Protein AF-A0A0S2SI11-F1 (afdb_monomer_lite)

Secondary structure (DSSP, 8-state):
--SSSTTTTSSHHHHSSS----------------------------------------------PPPPPPPHHHHHHHHHHHHH----HHHHHHHHHHHHTTS--HHHHHHHHHHHHHHHHHHTTT--HHHHHHHHHHHHHHHHHH-TTTHHHHSSHHHHHHHHHHH-TTS-HHHHHHHHS-HHHHHHHHHHHHHHHHHHHHHHHHHHHHHHHHHHHHTTGGGS-HHHHHHHHHHHHHHHHHHTTS-------

Sequence (253 aa):
MKARLGALALCLLGVWLLWPADGPAQTGAAPRAPLPAPQAHPLAQETLRQAPSTPPAAATAPAVEPLPPLSPGQESLLAGEAQSSDAPLSDKVAALSSLLGELPSALLVQGRYALALEALAEATEGLSQGERLAALSSLQDQWAHDEPALAPDLFNPAARLQQARQLWPDDPVAPMARHFLPREQASATLAFEAQQQAQRTERRHYQEALAELEANLALRRDAMDEASWQAEREAAIGRFRRDFFTPATPVRE

Radius of gyration: 29.82 Å; chains: 1; bounding box: 86×51×71 Å

Organism: NCBI:txid652

Foldseek 3Di:
DPPPPLVLVQPVVVVVVDDDPDDDDDDDDDPDDDDDDDDDDDDDDDDDDDDDDDDDDDDDDPPPPPFDDDDVVVVVVLVVCSVPDSDDLVVVLVVVCVSCPPGDDPVNLVSVLVVVLVVLLVVCVPPDPVVSLVSLVVSLVVSCVVCVVCCVPCPQLVNSLVSSCSSCVPDDSLVSLVSRHDPVRSVVVVVVVVVVVVVVVLVVVLVVVLVVLVVVLVVCCVVDDPVVSVVVSCVSVVVCVVPVPPPDDPPDD

pLDDT: mean 71.46, std 25.37, range [25.67, 96.62]

Structure (mmCIF, N/CA/C/O backbone):
data_AF-A0A0S2SI11-F1
#
_entry.id   AF-A0A0S2SI11-F1
#
loop_
_atom_site.group_PDB
_atom_site.id
_atom_site.type_symbol
_atom_site.label_atom_id
_atom_site.label_alt_id
_atom_site.label_comp_id
_atom_site.label_asym_id
_atom_site.label_entity_id
_atom_site.label_seq_id
_atom_site.pdbx_PDB_ins_code
_atom_site.Cartn_x
_atom_site.Cartn_y
_atom_site.Cartn_z
_atom_site.occupancy
_atom_site.B_iso_or_equiv
_atom_site.auth_seq_id
_atom_site.auth_comp_id
_atom_site.auth_asym_id
_atom_site.auth_atom_id
_atom_site.pdbx_PDB_model_num
ATOM 1 N N . MET A 1 1 ? 17.087 5.560 11.674 1.00 39.41 1 MET A N 1
ATOM 2 C CA . MET A 1 1 ? 15.934 4.980 12.396 1.00 39.41 1 MET A CA 1
ATOM 3 C C . MET A 1 1 ? 15.307 5.928 13.438 1.00 39.41 1 MET A C 1
ATOM 5 O O . MET A 1 1 ? 14.673 5.440 14.349 1.00 39.41 1 MET A O 1
ATOM 9 N N . LYS A 1 2 ? 15.398 7.269 13.322 1.00 34.41 2 LYS A N 1
ATOM 10 C CA . LYS A 1 2 ? 14.724 8.193 14.274 1.00 34.41 2 LYS A CA 1
ATOM 11 C C . LYS A 1 2 ? 14.117 9.464 13.646 1.00 34.41 2 LYS A C 1
ATOM 13 O O . LYS A 1 2 ? 13.841 10.419 14.346 1.00 34.41 2 LYS A O 1
ATOM 18 N N . ALA A 1 3 ? 13.911 9.489 12.326 1.00 34.34 3 ALA A N 1
ATOM 19 C CA . ALA A 1 3 ? 13.442 10.688 11.610 1.00 34.34 3 ALA A CA 1
ATOM 20 C C . ALA A 1 3 ? 12.274 10.427 10.638 1.00 34.34 3 ALA A C 1
ATOM 22 O O . ALA A 1 3 ? 12.024 11.235 9.753 1.00 34.34 3 ALA A O 1
ATOM 23 N N . ARG A 1 4 ? 11.584 9.281 10.744 1.00 40.53 4 ARG A N 1
ATOM 24 C CA . ARG A 1 4 ? 10.508 8.903 9.800 1.00 40.53 4 ARG A CA 1
ATOM 25 C C . ARG A 1 4 ? 9.111 8.800 10.418 1.00 40.53 4 ARG A C 1
ATOM 27 O O . ARG A 1 4 ? 8.154 8.668 9.671 1.00 40.53 4 ARG A O 1
ATOM 34 N N . LEU A 1 5 ? 8.985 8.923 11.739 1.00 41.81 5 LEU A N 1
ATOM 35 C CA . LEU A 1 5 ? 7.692 8.836 12.433 1.00 41.81 5 LEU A CA 1
ATOM 36 C C . LEU A 1 5 ? 6.983 10.200 12.549 1.00 41.81 5 LEU A C 1
ATOM 38 O O . LEU A 1 5 ? 5.762 10.255 12.524 1.00 41.81 5 LEU A O 1
ATOM 42 N N . GLY A 1 6 ? 7.724 11.317 12.521 1.00 28.97 6 GLY A N 1
ATOM 43 C CA . GLY A 1 6 ? 7.153 12.673 12.600 1.00 28.97 6 GLY A CA 1
ATOM 44 C C . GLY A 1 6 ? 6.371 13.147 11.363 1.00 28.97 6 GLY A C 1
ATOM 45 O O . GLY A 1 6 ? 5.674 14.151 11.432 1.00 28.97 6 GLY A O 1
ATOM 46 N N . ALA A 1 7 ? 6.438 12.430 10.235 1.00 35.19 7 ALA A N 1
ATOM 47 C CA . ALA A 1 7 ? 5.738 12.801 8.998 1.00 35.19 7 ALA A CA 1
ATOM 48 C C . ALA A 1 7 ? 4.391 12.074 8.802 1.00 35.19 7 ALA A C 1
ATOM 50 O O . ALA A 1 7 ? 3.591 12.479 7.961 1.00 35.19 7 ALA A O 1
ATOM 51 N N . LEU A 1 8 ? 4.112 11.021 9.582 1.00 38.62 8 LEU A N 1
ATOM 52 C CA . LEU A 1 8 ? 2.859 10.257 9.488 1.00 38.62 8 LEU A CA 1
ATOM 53 C C . LEU A 1 8 ? 1.692 10.926 10.235 1.00 38.62 8 LEU A C 1
ATOM 55 O O . LEU A 1 8 ? 0.535 10.691 9.895 1.00 38.62 8 LEU A O 1
ATOM 59 N N . ALA A 1 9 ? 1.981 11.830 11.174 1.00 38.84 9 ALA A N 1
ATOM 60 C CA . ALA A 1 9 ? 0.981 12.462 12.036 1.00 38.84 9 ALA A CA 1
ATOM 61 C C . ALA A 1 9 ? 0.329 13.745 11.465 1.00 38.84 9 ALA A C 1
ATOM 63 O O . ALA A 1 9 ? -0.562 14.300 12.101 1.00 38.84 9 ALA A O 1
ATOM 64 N N . LEU A 1 10 ? 0.721 14.221 10.272 1.00 39.84 10 LEU A N 1
ATOM 65 C CA . LEU A 1 10 ? 0.171 15.458 9.676 1.00 39.84 10 LEU A CA 1
ATOM 66 C C . LEU A 1 10 ? -0.350 15.334 8.237 1.00 39.84 10 LEU A C 1
ATOM 68 O O . LEU A 1 10 ? -0.962 16.272 7.735 1.00 39.84 10 LEU A O 1
ATOM 72 N N . CYS A 1 11 ? -0.227 14.174 7.587 1.00 38.12 11 CYS A N 1
ATOM 73 C CA . CYS A 1 11 ? -0.886 13.948 6.293 1.00 38.12 11 CYS A CA 1
ATOM 74 C C . CYS A 1 11 ? -2.289 13.332 6.408 1.00 38.12 11 CYS A C 1
ATOM 76 O O . CYS A 1 11 ? -3.045 13.383 5.441 1.00 38.12 11 CYS A O 1
ATOM 78 N N . LEU A 1 12 ? -2.681 12.790 7.567 1.00 44.38 12 LEU A N 1
ATOM 79 C CA . LEU A 1 12 ? -3.971 12.100 7.703 1.00 44.38 12 LEU A CA 1
ATOM 80 C C . LEU A 1 12 ? -5.143 12.986 8.131 1.00 44.38 12 LEU A C 1
ATOM 82 O O . LEU A 1 12 ? -6.278 12.617 7.855 1.00 44.38 12 LEU A O 1
ATOM 86 N N . LEU A 1 13 ? -4.901 14.177 8.686 1.00 40.19 13 LEU A N 1
ATOM 87 C CA . LEU A 1 13 ? -5.988 15.108 9.021 1.00 40.19 13 LEU A CA 1
ATOM 88 C C . LEU A 1 13 ? -6.430 15.962 7.815 1.00 40.19 13 LEU A C 1
ATOM 90 O O . LEU A 1 13 ? -7.592 16.338 7.720 1.00 40.19 13 LEU A O 1
ATOM 94 N N . GLY A 1 14 ? -5.541 16.195 6.840 1.00 36.25 14 GLY A N 1
ATOM 95 C CA . GLY A 1 14 ? -5.865 16.920 5.602 1.00 36.25 14 GLY A CA 1
ATOM 96 C C . GLY A 1 14 ? -6.471 16.056 4.488 1.00 36.25 14 GLY A C 1
ATOM 97 O O . GLY A 1 14 ? -7.213 16.570 3.656 1.00 36.25 14 GLY A O 1
ATOM 98 N N . VAL A 1 15 ? -6.192 14.747 4.466 1.00 39.78 15 VAL A N 1
ATOM 99 C CA . VAL A 1 15 ? -6.702 13.837 3.418 1.00 39.78 15 VAL A CA 1
ATOM 100 C C . VAL A 1 15 ? -8.062 13.225 3.782 1.00 39.78 15 VAL A C 1
ATOM 102 O O . VAL A 1 15 ? -8.806 12.836 2.888 1.00 39.78 15 VAL A O 1
ATOM 105 N N . TRP A 1 16 ? -8.445 13.209 5.062 1.00 42.28 16 TRP A N 1
ATOM 106 C CA . TRP A 1 16 ? -9.769 12.728 5.482 1.00 42.28 16 TRP A CA 1
ATOM 107 C C . TRP A 1 16 ? -10.912 13.732 5.256 1.00 42.28 16 TRP A C 1
ATOM 109 O O . TRP A 1 16 ? -12.062 13.322 5.153 1.00 42.28 16 TRP A O 1
ATOM 119 N N . LEU A 1 17 ? -10.619 15.031 5.133 1.00 39.59 17 LEU A N 1
ATOM 120 C CA . LEU A 1 17 ? -11.640 16.078 4.964 1.00 39.59 17 LEU A CA 1
ATOM 121 C C . LEU A 1 17 ?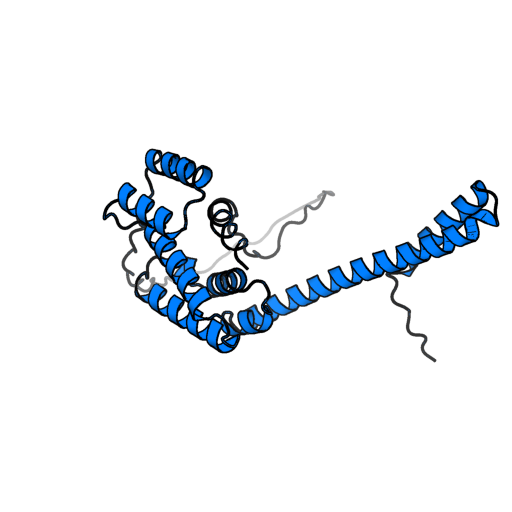 -11.980 16.405 3.499 1.00 39.59 17 LEU A C 1
ATOM 123 O O . LEU A 1 17 ? -12.907 17.174 3.254 1.00 39.59 17 LEU A O 1
ATOM 127 N N . LEU A 1 18 ? -11.254 15.852 2.519 1.00 37.62 18 LEU A N 1
ATOM 128 C CA . LEU A 1 18 ? -11.380 16.281 1.123 1.00 37.62 18 LEU A CA 1
ATOM 129 C C . LEU A 1 18 ? -11.187 15.159 0.091 1.00 37.62 18 LEU A C 1
ATOM 131 O O . LEU A 1 18 ? -10.485 15.353 -0.902 1.00 37.62 18 LEU A O 1
ATOM 135 N N . TRP A 1 19 ? -11.823 13.998 0.268 1.00 32.50 19 TRP A N 1
ATOM 136 C CA . TRP A 1 19 ? -12.085 13.150 -0.898 1.00 32.50 19 TRP A CA 1
ATOM 137 C C . TRP A 1 19 ? -13.467 12.485 -0.851 1.00 32.50 19 TRP A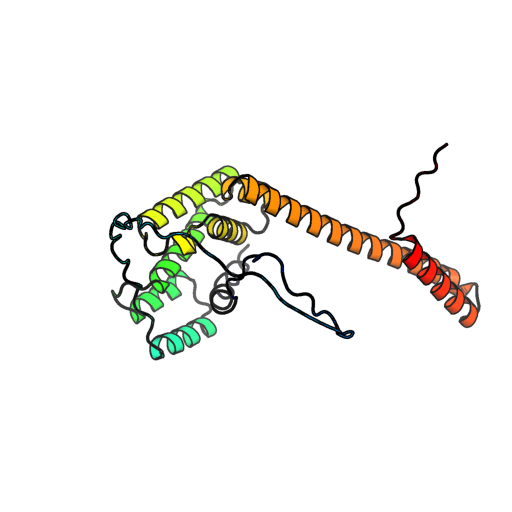 C 1
ATOM 139 O O . TRP A 1 19 ? -13.802 11.853 0.152 1.00 32.50 19 TRP A O 1
ATOM 149 N N . PRO A 1 20 ? -14.284 12.646 -1.911 1.00 34.75 20 PRO A N 1
ATOM 150 C CA . PRO A 1 20 ? -15.652 12.164 -1.946 1.00 34.75 20 PRO A CA 1
ATOM 151 C C . PRO A 1 20 ? -15.698 10.639 -2.019 1.00 34.75 20 PRO A C 1
ATOM 153 O O . PRO A 1 20 ? -14.910 9.987 -2.708 1.00 34.75 20 PRO A O 1
ATOM 156 N N . ALA A 1 21 ? -16.680 10.093 -1.312 1.00 34.50 21 ALA A N 1
ATOM 157 C CA . ALA A 1 21 ? -17.157 8.738 -1.474 1.00 34.50 21 ALA A CA 1
ATOM 158 C C . ALA A 1 21 ? -17.750 8.564 -2.881 1.00 34.50 21 ALA A C 1
ATOM 160 O O . ALA A 1 21 ? -18.946 8.733 -3.075 1.00 34.50 21 ALA A O 1
ATOM 161 N N . ASP A 1 22 ? -16.921 8.201 -3.853 1.00 29.98 22 ASP A N 1
ATOM 162 C CA .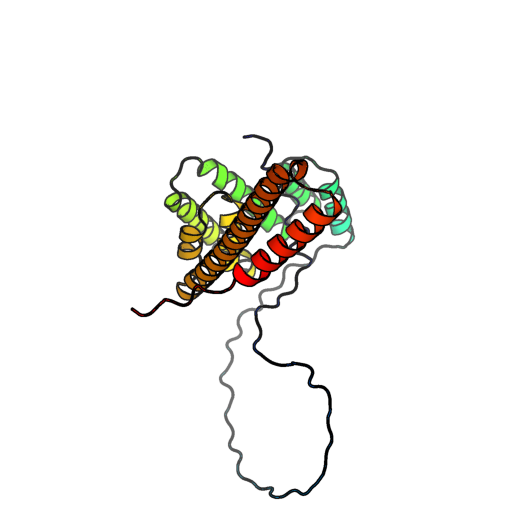 ASP A 1 22 ? -17.390 7.539 -5.065 1.00 29.98 22 ASP A CA 1
ATOM 163 C C . ASP A 1 22 ? -16.619 6.230 -5.222 1.00 29.98 22 ASP A C 1
ATOM 165 O O . ASP A 1 22 ? -15.506 6.157 -5.748 1.00 29.98 22 ASP A O 1
ATOM 169 N N . GLY A 1 23 ? -17.241 5.166 -4.710 1.00 28.86 23 GLY A N 1
ATOM 170 C CA . GLY A 1 23 ? -16.999 3.826 -5.224 1.00 28.86 23 GLY A CA 1
ATOM 171 C C . GLY A 1 23 ? -17.444 3.747 -6.690 1.00 28.86 23 GLY A C 1
ATOM 172 O O . GLY A 1 23 ? -18.178 4.614 -7.164 1.00 28.86 23 GLY A O 1
ATOM 173 N N . PRO A 1 24 ? -17.026 2.719 -7.444 1.00 31.17 24 PRO A N 1
ATOM 174 C CA . PRO A 1 24 ? -17.395 2.593 -8.846 1.00 31.17 24 PRO A CA 1
ATOM 175 C C . PRO A 1 24 ? -18.895 2.290 -8.966 1.00 31.17 24 PRO A C 1
ATOM 177 O O . PRO A 1 24 ? -19.320 1.133 -8.967 1.00 31.17 24 PRO A O 1
ATOM 180 N N . ALA A 1 25 ? -19.707 3.341 -9.073 1.00 27.77 25 ALA A N 1
ATOM 181 C CA . ALA A 1 25 ? -21.054 3.242 -9.595 1.00 27.77 25 ALA A CA 1
ATOM 182 C C . ALA A 1 25 ? -20.978 2.896 -11.088 1.00 27.77 25 ALA A C 1
ATOM 184 O O . ALA A 1 25 ? -20.175 3.418 -11.862 1.00 27.77 25 ALA A O 1
ATOM 185 N N . GLN A 1 26 ? -21.810 1.934 -11.449 1.00 29.75 26 GLN A N 1
ATOM 186 C CA . GLN A 1 26 ? -21.935 1.322 -12.757 1.00 29.75 26 GLN A CA 1
ATOM 187 C C . GLN A 1 26 ? -22.244 2.356 -13.855 1.00 29.75 26 GLN A C 1
ATOM 189 O O . GLN A 1 26 ? -23.022 3.280 -13.656 1.00 29.75 26 GLN A O 1
ATOM 194 N N . THR A 1 27 ? -21.643 2.133 -15.027 1.00 30.36 27 THR A N 1
ATOM 195 C CA . THR A 1 27 ? -22.114 2.480 -16.383 1.00 30.36 27 THR A CA 1
ATOM 196 C C . THR A 1 27 ? -23.213 3.539 -16.538 1.00 30.36 27 THR A C 1
ATOM 198 O O . THR A 1 27 ? -24.382 3.269 -16.283 1.00 30.36 27 THR A O 1
ATOM 201 N N . GLY A 1 28 ? -22.866 4.635 -17.223 1.00 30.41 28 GLY A N 1
ATOM 202 C CA . GLY A 1 28 ? -23.798 5.310 -18.128 1.00 30.41 28 GLY A CA 1
ATOM 203 C C . GLY A 1 28 ? -23.612 6.818 -18.245 1.00 30.41 28 GLY A C 1
ATOM 204 O O . GLY A 1 28 ? -24.222 7.546 -17.481 1.00 30.41 28 GLY A O 1
ATOM 205 N N . ALA A 1 29 ? -22.830 7.273 -19.232 1.00 27.58 29 ALA A N 1
ATOM 206 C CA . ALA A 1 29 ? -23.100 8.468 -20.053 1.00 27.58 29 ALA A CA 1
ATOM 207 C C . ALA A 1 29 ? -21.858 8.831 -20.888 1.00 27.58 29 ALA A C 1
ATOM 209 O O . ALA A 1 29 ? -21.058 9.686 -20.519 1.00 27.58 29 ALA A O 1
ATOM 210 N N . ALA A 1 30 ? -21.698 8.195 -22.050 1.00 32.22 30 ALA A N 1
ATOM 211 C CA . ALA A 1 30 ? -20.898 8.789 -23.117 1.00 32.22 30 ALA A CA 1
ATOM 212 C C . ALA A 1 30 ? -21.732 9.910 -23.775 1.00 32.22 30 ALA A C 1
ATOM 214 O O . ALA A 1 30 ? -22.890 9.656 -24.124 1.00 32.22 30 ALA A O 1
ATOM 215 N N . PRO A 1 31 ? -21.195 11.127 -23.980 1.00 33.19 31 PRO A N 1
ATOM 216 C CA . PRO A 1 31 ? -21.900 12.170 -24.711 1.00 33.19 31 PRO A CA 1
ATOM 217 C C . PRO A 1 31 ? -21.910 11.814 -26.203 1.00 33.19 31 PRO A C 1
ATOM 219 O O . PRO A 1 31 ? -20.883 11.841 -26.882 1.00 33.19 31 PRO A O 1
ATOM 222 N N . ARG A 1 32 ? -23.083 11.439 -26.718 1.00 29.00 32 ARG A N 1
ATOM 223 C CA . ARG A 1 32 ? -23.304 11.173 -28.143 1.00 29.00 32 ARG A CA 1
ATOM 224 C C . ARG A 1 32 ? -23.661 12.489 -28.835 1.00 29.00 32 ARG A C 1
ATOM 226 O O . ARG A 1 32 ? -24.693 13.083 -28.539 1.00 29.00 32 ARG A O 1
ATOM 233 N N . ALA A 1 33 ? -22.796 12.940 -29.740 1.00 31.41 33 ALA A N 1
ATOM 234 C CA . ALA A 1 33 ? -23.074 14.054 -30.643 1.00 31.41 33 ALA A CA 1
ATOM 235 C C . ALA A 1 33 ? -24.262 13.726 -31.585 1.00 31.41 33 ALA A C 1
ATOM 237 O O . ALA A 1 33 ? -24.502 12.547 -31.869 1.00 31.41 33 ALA A O 1
ATOM 238 N N . PRO A 1 34 ? -25.021 14.739 -32.052 1.00 33.81 34 PRO A N 1
ATOM 239 C CA . PRO A 1 34 ? -26.372 14.565 -32.576 1.00 33.81 34 PRO A CA 1
ATOM 240 C C . PRO A 1 34 ? -26.392 14.384 -34.096 1.00 33.81 34 PRO A C 1
ATOM 242 O O . PRO A 1 34 ? -25.683 15.091 -34.804 1.00 33.81 34 PRO A O 1
ATOM 245 N N . LEU A 1 35 ? -27.271 13.516 -34.599 1.00 29.72 35 LEU A N 1
ATOM 246 C CA . LEU A 1 35 ? -27.748 13.493 -35.990 1.00 29.72 35 LEU A CA 1
ATOM 247 C C . LEU A 1 35 ? -29.224 13.011 -36.006 1.00 29.72 35 LEU A C 1
ATOM 249 O O . LEU A 1 35 ? -29.667 12.401 -35.031 1.00 29.72 35 LEU A O 1
ATOM 253 N N . PRO A 1 36 ? -30.015 13.372 -37.034 1.00 32.62 36 PRO A N 1
ATOM 254 C CA . PRO A 1 36 ? -31.348 13.963 -36.873 1.00 32.62 36 PRO A CA 1
ATOM 255 C C . PRO A 1 36 ? -32.515 12.962 -36.838 1.00 32.62 36 PRO A C 1
ATOM 257 O O . PRO A 1 36 ? -32.426 11.847 -37.343 1.00 32.62 36 PRO A O 1
ATOM 260 N N . ALA A 1 37 ? -33.643 13.422 -36.281 1.00 34.75 37 ALA A N 1
ATOM 261 C CA . ALA A 1 37 ? -34.951 12.763 -36.334 1.00 34.75 37 ALA A CA 1
ATOM 262 C C . ALA A 1 37 ? -35.484 12.656 -37.776 1.00 34.75 37 ALA A C 1
ATOM 264 O O . ALA A 1 37 ? -35.195 13.527 -38.603 1.00 34.75 37 ALA A O 1
ATOM 265 N N . PRO A 1 38 ? -36.315 11.638 -38.070 1.00 31.11 38 PRO A N 1
ATOM 266 C CA . PRO A 1 38 ? -37.753 11.928 -38.170 1.00 31.11 38 PRO A CA 1
ATOM 267 C C . PRO A 1 38 ? -38.702 10.782 -37.735 1.00 31.11 38 PRO A C 1
ATOM 269 O O . PRO A 1 38 ? -38.442 9.625 -38.030 1.00 31.11 38 PRO A O 1
ATOM 272 N N . GLN A 1 39 ? -39.858 11.184 -37.171 1.00 27.17 39 GLN A N 1
ATOM 273 C CA . GLN A 1 39 ? -41.211 10.583 -37.306 1.00 27.17 39 GLN A CA 1
ATOM 274 C C . GLN A 1 39 ? -41.454 9.150 -36.773 1.00 27.17 39 GLN A C 1
ATOM 276 O O . GLN A 1 39 ? -40.582 8.303 -36.798 1.00 27.17 39 GLN A O 1
ATOM 281 N N . ALA A 1 40 ? -42.640 8.711 -36.354 1.00 25.95 40 ALA A N 1
ATOM 282 C CA . ALA A 1 40 ? -43.883 9.283 -35.849 1.00 25.95 40 ALA A CA 1
ATOM 283 C C . ALA A 1 40 ? -44.744 8.073 -35.402 1.00 25.95 40 ALA A C 1
ATOM 285 O O . ALA A 1 40 ? -44.657 6.997 -35.984 1.00 25.95 40 ALA A O 1
ATOM 286 N N . HIS A 1 41 ? -45.627 8.326 -34.441 1.00 26.06 41 HIS A N 1
ATOM 287 C CA . HIS A 1 41 ? -46.846 7.595 -34.076 1.00 26.06 41 HIS A CA 1
ATOM 288 C C . HIS A 1 41 ? -46.870 6.496 -32.987 1.00 26.06 41 HIS A C 1
ATOM 290 O O . HIS A 1 41 ? -46.005 5.626 -32.936 1.00 26.06 41 HIS A O 1
ATOM 296 N N . PRO A 1 42 ? -47.903 6.561 -32.108 1.00 39.91 42 PRO A N 1
ATOM 297 C CA . PRO A 1 42 ? -48.040 5.789 -30.871 1.00 39.91 42 PRO A CA 1
ATOM 298 C C . PRO A 1 42 ? -49.062 4.647 -31.012 1.00 39.91 42 PRO A C 1
ATOM 300 O O . PRO A 1 42 ? -49.916 4.722 -31.888 1.00 39.91 42 PRO A O 1
ATOM 303 N N . LEU A 1 43 ? -49.078 3.665 -30.101 1.00 25.67 43 LEU A N 1
ATOM 304 C CA . LEU A 1 43 ? -50.332 3.043 -29.642 1.00 25.67 43 LEU A CA 1
ATOM 305 C C . LEU A 1 43 ? -50.131 2.065 -28.474 1.00 25.67 43 LEU A C 1
ATOM 307 O O . LEU A 1 43 ? -49.169 1.307 -28.448 1.00 25.67 43 LEU A O 1
ATOM 311 N N . ALA A 1 44 ? -51.157 2.063 -27.618 1.00 26.91 44 ALA A N 1
ATOM 312 C CA . ALA A 1 44 ? -51.638 1.001 -26.728 1.00 26.91 44 ALA A CA 1
ATOM 313 C C . ALA A 1 44 ? -51.372 1.180 -25.222 1.00 26.91 44 ALA A C 1
ATOM 315 O O . ALA A 1 44 ? -50.331 0.833 -24.671 1.00 26.91 44 ALA A O 1
ATOM 316 N N . GLN A 1 45 ? -52.409 1.737 -24.594 1.00 30.00 45 GLN A N 1
ATOM 317 C CA . GLN A 1 45 ? -52.757 1.670 -23.181 1.00 30.00 45 GLN A CA 1
ATOM 318 C C . GLN A 1 45 ? -53.265 0.268 -22.787 1.00 30.00 45 GLN A C 1
ATOM 320 O O . GLN A 1 45 ? -53.535 -0.565 -23.647 1.00 30.00 45 GLN A O 1
ATOM 325 N N . GLU A 1 46 ? -53.511 0.141 -21.478 1.00 29.48 46 GLU A N 1
ATOM 326 C CA . GLU A 1 46 ? -54.332 -0.840 -20.749 1.00 29.48 46 GLU A CA 1
ATOM 327 C C . GLU A 1 46 ? -53.651 -2.123 -20.276 1.00 29.48 46 GLU A C 1
ATOM 329 O O . GLU A 1 46 ? -52.930 -2.770 -21.018 1.00 29.48 46 GLU A O 1
ATOM 334 N N . THR A 1 47 ? -53.909 -2.667 -19.085 1.00 29.62 47 THR A N 1
ATOM 335 C CA . THR A 1 47 ? -54.498 -2.294 -17.773 1.00 29.62 47 THR A CA 1
ATOM 336 C C . THR A 1 47 ? -54.469 -3.626 -16.990 1.00 29.62 47 THR A C 1
ATOM 338 O O . THR A 1 47 ? -54.391 -4.687 -17.606 1.00 29.62 47 THR A O 1
ATOM 341 N N . LEU A 1 48 ? -54.618 -3.571 -15.657 1.00 27.69 48 LEU A N 1
ATOM 342 C CA . LEU A 1 48 ? -54.790 -4.657 -14.661 1.00 27.69 48 LEU A CA 1
ATOM 343 C C . LEU A 1 48 ? -53.491 -4.950 -13.884 1.00 27.69 48 LEU A C 1
ATOM 345 O O . LEU A 1 48 ? -52.460 -5.218 -14.474 1.00 27.69 48 LEU A O 1
ATOM 349 N N . ARG A 1 49 ? -53.446 -4.980 -12.550 1.00 27.09 49 ARG A N 1
ATOM 350 C CA . ARG A 1 49 ? -54.473 -4.874 -11.501 1.00 27.09 49 ARG A CA 1
ATOM 351 C C . ARG A 1 49 ? -53.735 -4.702 -10.164 1.00 27.09 49 ARG A C 1
ATOM 353 O O . ARG A 1 49 ? -52.719 -5.350 -9.942 1.00 27.09 49 ARG A O 1
ATOM 360 N N . GLN A 1 50 ? -54.271 -3.870 -9.276 1.00 29.78 50 GLN A N 1
ATOM 361 C CA . GLN A 1 50 ? -53.860 -3.766 -7.872 1.00 29.78 50 GLN A CA 1
ATOM 362 C C . GLN A 1 50 ? -54.148 -5.057 -7.087 1.00 29.78 50 GLN A C 1
ATOM 364 O O . GLN A 1 50 ? -55.229 -5.628 -7.227 1.00 29.78 50 GLN A O 1
ATOM 369 N N . ALA A 1 51 ? -53.244 -5.415 -6.171 1.00 28.78 51 ALA A N 1
ATOM 370 C CA . ALA A 1 51 ? -53.580 -5.972 -4.860 1.00 28.78 51 ALA A CA 1
ATOM 371 C C . ALA A 1 51 ? -52.461 -5.629 -3.846 1.00 28.78 51 ALA A C 1
ATOM 373 O O . ALA A 1 51 ? -51.298 -5.531 -4.241 1.00 28.78 51 ALA A O 1
ATOM 374 N N . PRO A 1 52 ? -52.805 -5.382 -2.569 1.00 32.94 52 PRO A N 1
ATOM 375 C CA . PRO A 1 52 ? -51.953 -4.712 -1.590 1.00 32.94 52 PRO A CA 1
ATOM 376 C C . PRO A 1 52 ? -51.011 -5.699 -0.894 1.00 32.94 52 PRO A C 1
ATOM 378 O O . PRO A 1 52 ? -51.358 -6.854 -0.662 1.00 32.94 52 PRO A O 1
ATOM 381 N N . SER A 1 53 ? -49.823 -5.247 -0.501 1.00 30.05 53 SER A N 1
ATOM 382 C CA . SER A 1 53 ? -48.961 -5.991 0.418 1.00 30.05 53 SER A CA 1
ATOM 383 C C . SER A 1 53 ? -48.448 -5.038 1.488 1.00 30.05 53 SER A C 1
ATOM 385 O O . SER A 1 53 ? -47.675 -4.120 1.232 1.00 30.05 53 SER A O 1
ATOM 387 N N . THR A 1 54 ? -48.991 -5.246 2.682 1.00 32.19 54 THR A N 1
ATOM 388 C CA . THR A 1 54 ? -48.549 -4.745 3.984 1.00 32.19 54 THR A CA 1
ATOM 389 C C . THR A 1 54 ? -47.022 -4.733 4.122 1.00 32.19 54 THR A C 1
ATOM 391 O O . THR A 1 54 ? -46.396 -5.753 3.822 1.00 32.19 54 THR A O 1
ATOM 394 N N . PRO A 1 55 ? -46.410 -3.648 4.629 1.00 36.81 55 PRO A N 1
ATOM 395 C CA . PRO A 1 55 ? -45.001 -3.668 4.999 1.00 36.81 55 PRO A CA 1
ATOM 396 C C . PRO A 1 55 ? -44.809 -4.532 6.260 1.00 36.81 55 PRO A C 1
ATOM 398 O O . PRO A 1 55 ? -45.584 -4.388 7.211 1.00 36.81 55 PRO A O 1
ATOM 401 N N . PRO A 1 56 ? -43.802 -5.422 6.322 1.00 34.56 56 PRO A N 1
ATOM 402 C CA . PRO A 1 56 ? -43.394 -5.998 7.591 1.00 34.56 56 PRO A CA 1
ATOM 403 C C . PRO A 1 56 ? -42.695 -4.918 8.424 1.00 34.56 56 PRO A C 1
ATOM 405 O O . PRO A 1 56 ? -41.920 -4.109 7.913 1.00 34.56 56 PRO A O 1
ATOM 408 N N . ALA A 1 57 ? -43.023 -4.906 9.713 1.00 32.19 57 ALA A N 1
ATOM 409 C CA . ALA A 1 57 ? -42.495 -4.002 10.717 1.00 32.19 57 ALA A CA 1
ATOM 410 C C . ALA A 1 57 ? -40.958 -3.985 10.699 1.00 32.19 57 ALA A C 1
ATOM 412 O O . ALA A 1 57 ? -40.309 -4.987 11.000 1.00 32.19 57 ALA A O 1
ATOM 413 N N . ALA A 1 58 ? -40.388 -2.829 10.358 1.00 31.30 58 ALA A N 1
ATOM 414 C CA . ALA A 1 58 ? -38.988 -2.544 10.606 1.00 31.30 58 ALA A CA 1
ATOM 415 C C . ALA A 1 58 ? -38.797 -2.459 12.123 1.00 31.30 58 ALA A C 1
ATOM 417 O O . ALA A 1 58 ? -39.362 -1.587 12.784 1.00 31.30 58 ALA A O 1
ATOM 418 N N . ALA A 1 59 ? -38.036 -3.403 12.669 1.00 32.09 59 ALA A N 1
ATOM 419 C CA . ALA A 1 59 ? -37.524 -3.314 14.021 1.00 32.09 59 ALA A CA 1
ATOM 420 C C . ALA A 1 59 ? -36.717 -2.017 14.140 1.00 32.09 59 ALA A C 1
ATOM 422 O O . ALA A 1 59 ? -35.740 -1.809 13.421 1.00 32.09 59 ALA A O 1
ATOM 423 N N . THR A 1 60 ? -37.166 -1.135 15.025 1.00 32.59 60 THR A N 1
ATOM 424 C CA . THR A 1 60 ? -36.477 0.093 15.401 1.00 32.59 60 THR A CA 1
ATOM 425 C C . THR A 1 60 ? -35.123 -0.282 16.004 1.00 32.59 60 THR A C 1
ATOM 427 O O . THR A 1 60 ? -35.045 -0.684 17.163 1.00 32.59 60 THR A O 1
ATOM 430 N N . ALA A 1 61 ? -34.050 -0.193 15.216 1.00 36.44 61 ALA A N 1
ATOM 431 C CA . ALA A 1 61 ? -32.708 -0.096 15.772 1.00 36.44 61 ALA A CA 1
ATOM 432 C C . ALA A 1 61 ? -32.622 1.233 16.546 1.00 36.44 61 ALA A C 1
ATOM 434 O O . ALA A 1 61 ? -33.153 2.237 16.056 1.00 36.44 61 ALA A O 1
ATOM 435 N N . PRO A 1 62 ? -32.015 1.273 17.746 1.00 35.16 62 PRO A N 1
ATOM 436 C CA . PRO A 1 62 ? -31.792 2.537 18.428 1.00 35.16 62 PRO A CA 1
ATOM 437 C C . PRO A 1 62 ? -30.952 3.426 17.511 1.00 35.16 62 PRO A C 1
ATOM 439 O O . PRO A 1 62 ? -29.918 3.003 16.995 1.00 35.16 62 PRO A O 1
ATOM 442 N N . ALA A 1 63 ? -31.442 4.639 17.267 1.00 34.03 63 ALA A N 1
ATOM 443 C CA . ALA A 1 63 ? -30.693 5.659 16.561 1.00 34.03 63 ALA A CA 1
ATOM 444 C C . ALA A 1 63 ? -29.406 5.918 17.354 1.00 34.03 63 ALA A C 1
ATOM 446 O O . ALA A 1 63 ? -29.459 6.400 18.484 1.00 34.03 63 ALA A O 1
ATOM 447 N N . VAL A 1 64 ? -28.268 5.530 16.780 1.00 40.91 64 VAL A N 1
ATOM 448 C CA . VAL A 1 64 ? -26.950 5.917 17.280 1.00 40.91 64 VAL A CA 1
ATOM 449 C C . VAL A 1 64 ? -26.881 7.430 17.129 1.00 40.91 64 VAL A C 1
ATOM 451 O O . VAL A 1 64 ? -26.933 7.949 16.014 1.00 40.91 64 VAL A O 1
ATOM 454 N N . GLU A 1 65 ? -26.871 8.132 18.256 1.00 36.25 65 GLU A N 1
ATOM 455 C CA . GLU A 1 65 ? -26.769 9.583 18.278 1.00 36.25 65 GLU A CA 1
ATOM 456 C C . GLU A 1 65 ? -25.383 9.968 17.732 1.00 36.25 65 GLU A C 1
ATOM 458 O O . GLU A 1 65 ? -24.371 9.493 18.259 1.00 36.25 65 GLU A O 1
ATOM 463 N N . PRO A 1 66 ? -25.299 10.747 16.638 1.00 46.94 66 PRO A N 1
ATOM 464 C CA . PRO A 1 66 ? -24.016 11.197 16.125 1.00 46.94 66 PRO A CA 1
ATOM 465 C C . PRO A 1 66 ? -23.354 12.088 17.178 1.00 46.94 66 PRO A C 1
ATOM 467 O O . PRO A 1 66 ? -23.989 12.984 17.735 1.00 46.94 66 PRO A O 1
ATOM 470 N N . LEU A 1 67 ? -22.074 11.832 17.453 1.00 53.25 67 LEU A N 1
ATOM 471 C CA . LEU A 1 67 ? -21.288 12.641 18.381 1.00 53.25 67 LEU A CA 1
ATOM 472 C C . LEU A 1 67 ? -21.333 14.123 17.964 1.00 53.25 67 LEU A C 1
ATOM 474 O O . LEU A 1 67 ? -21.294 14.422 16.765 1.00 53.25 67 LEU A O 1
ATOM 478 N N . PRO A 1 68 ? -21.421 15.056 18.928 1.00 53.75 68 PRO A N 1
ATOM 479 C CA . PRO A 1 68 ? -21.579 16.470 18.626 1.00 53.75 68 PRO A CA 1
ATOM 480 C C . PRO A 1 68 ? -20.370 17.007 17.836 1.00 53.75 68 PRO A C 1
ATOM 482 O O . PRO A 1 68 ? -19.226 16.699 18.184 1.00 53.75 68 PRO A O 1
ATOM 485 N N . PRO A 1 69 ? -20.598 17.816 16.782 1.00 54.16 69 PRO A N 1
ATOM 486 C CA . PRO A 1 69 ? -19.520 18.429 16.016 1.00 54.16 69 PRO A CA 1
ATOM 487 C C . PRO A 1 69 ? -18.754 19.461 16.857 1.00 54.16 69 PRO A C 1
ATOM 489 O O . PRO A 1 69 ? -19.294 20.065 17.787 1.00 54.16 69 PRO A O 1
ATOM 492 N N . LEU A 1 70 ? -17.482 19.668 16.512 1.00 60.06 70 LEU A N 1
ATOM 493 C CA . LEU A 1 70 ? -16.615 20.653 17.158 1.00 60.06 70 LEU A CA 1
ATOM 494 C C . LEU A 1 70 ? -17.120 22.081 16.914 1.00 60.06 70 LEU A C 1
ATOM 496 O O . LEU A 1 70 ? -17.717 22.389 15.884 1.00 60.06 70 LEU A O 1
ATOM 500 N N . SER A 1 71 ? -16.867 22.979 17.868 1.00 65.00 71 SER A N 1
ATOM 501 C CA . SER A 1 71 ? -17.167 24.402 17.682 1.00 65.00 71 SER A CA 1
ATOM 502 C C . SER A 1 71 ? -16.105 25.063 16.785 1.00 65.00 71 SER A C 1
ATOM 504 O O . SER A 1 71 ? -14.919 24.776 16.951 1.00 65.00 71 SER A O 1
ATOM 506 N N . PRO A 1 72 ? -16.453 26.036 15.921 1.00 56.72 72 PRO A N 1
ATOM 507 C CA . PRO A 1 72 ? -15.512 26.648 14.965 1.00 56.72 72 PRO A CA 1
ATOM 508 C C . PRO A 1 72 ? -14.306 27.354 15.623 1.00 56.72 72 PRO A C 1
ATOM 510 O O . PRO A 1 72 ? -13.227 27.468 15.036 1.00 56.72 72 PRO A O 1
ATOM 513 N N . GLY A 1 73 ? -14.453 27.804 16.876 1.00 59.16 73 GLY A N 1
ATOM 514 C CA . GLY A 1 73 ? -13.342 28.334 17.676 1.00 59.16 73 GLY A CA 1
ATOM 515 C C . GLY A 1 73 ? -12.340 27.261 18.122 1.00 59.16 73 GLY A C 1
ATOM 516 O O . GLY A 1 73 ? -11.145 27.535 18.183 1.00 59.16 73 GLY A O 1
ATOM 517 N N . GLN A 1 74 ? -12.804 26.034 18.375 1.00 60.84 74 GLN A N 1
ATOM 518 C CA . GLN A 1 74 ? -11.943 24.891 18.694 1.00 60.84 74 GLN A CA 1
ATOM 519 C C . GLN A 1 74 ? -11.201 24.426 17.439 1.00 60.84 74 GLN A C 1
ATOM 521 O O . GLN A 1 74 ? -9.998 24.218 17.499 1.00 60.84 74 GLN A O 1
ATOM 526 N N . GLU A 1 75 ? -11.868 24.370 16.284 1.00 61.78 75 GLU A N 1
ATOM 527 C CA . GLU A 1 75 ? -11.243 24.024 14.995 1.00 61.78 75 GLU A CA 1
ATOM 528 C C . GLU A 1 75 ? -10.087 24.965 14.623 1.00 61.78 75 GLU A C 1
ATOM 530 O O . GLU A 1 75 ? -9.036 24.519 14.166 1.00 61.78 75 GLU A O 1
ATOM 535 N N . SER A 1 76 ? -10.243 26.267 14.877 1.00 56.84 76 SER A N 1
ATOM 536 C CA . SER A 1 76 ? -9.199 27.263 14.597 1.00 56.84 76 SER A CA 1
ATOM 537 C C . SER A 1 76 ? -7.988 27.134 15.533 1.00 56.84 76 SER A C 1
ATOM 539 O O . SER A 1 76 ? -6.850 27.315 15.099 1.00 56.84 76 SER A O 1
ATOM 541 N N . LEU A 1 77 ? -8.212 26.784 16.806 1.00 58.34 77 LEU A N 1
ATOM 542 C CA . LEU A 1 77 ? -7.140 26.506 17.770 1.00 58.34 77 LEU A CA 1
ATOM 543 C C . LEU A 1 77 ? -6.406 25.202 17.427 1.00 58.34 77 LEU A C 1
ATOM 545 O O . LEU A 1 77 ? -5.177 25.169 17.433 1.00 58.34 77 LEU A O 1
ATOM 549 N N . LEU A 1 78 ? -7.154 24.172 17.023 1.00 60.47 78 LEU A N 1
ATOM 550 C CA . LEU A 1 78 ? -6.630 22.887 16.554 1.00 60.47 78 LEU A CA 1
ATOM 551 C C . LEU A 1 78 ? -5.765 23.043 15.301 1.00 60.47 78 LEU A C 1
ATOM 553 O O . LEU A 1 78 ? -4.681 22.466 15.223 1.00 60.47 78 LEU A O 1
ATOM 557 N N . ALA A 1 79 ? -6.211 23.852 14.338 1.00 59.19 79 ALA A N 1
ATOM 558 C CA . ALA A 1 79 ? -5.439 24.159 13.137 1.00 59.19 79 ALA A CA 1
ATOM 559 C C . ALA A 1 79 ? -4.133 24.907 13.468 1.00 59.19 79 ALA A C 1
ATOM 561 O O . ALA A 1 79 ? -3.092 24.618 12.872 1.00 59.19 79 ALA A O 1
ATOM 562 N N . GLY A 1 80 ? -4.172 25.819 14.447 1.00 57.59 80 GLY A N 1
ATOM 563 C CA . GLY A 1 80 ? -3.000 26.548 14.938 1.00 57.59 80 GLY A CA 1
ATOM 564 C C . GLY A 1 80 ? -1.982 25.664 15.672 1.00 57.59 80 GLY A C 1
ATOM 565 O O . GLY A 1 80 ? -0.778 25.779 15.427 1.00 57.59 80 GLY A O 1
ATOM 566 N N . GLU A 1 81 ? -2.429 24.743 16.529 1.00 57.56 81 GLU A N 1
ATOM 567 C CA . GLU A 1 81 ? -1.541 23.778 17.202 1.00 57.56 81 GLU A CA 1
ATOM 568 C C . GLU A 1 81 ? -0.979 22.729 16.236 1.00 57.56 81 GLU A C 1
ATOM 570 O O . GLU A 1 81 ? 0.207 22.395 16.305 1.00 57.56 81 GLU A O 1
ATOM 575 N N . ALA A 1 82 ? -1.789 22.246 15.289 1.00 55.97 82 ALA A N 1
ATOM 576 C CA . ALA A 1 82 ? -1.346 21.272 14.295 1.00 55.97 82 ALA A CA 1
ATOM 577 C C . ALA A 1 82 ? -0.234 21.825 13.388 1.00 55.97 82 ALA A C 1
ATOM 579 O O . ALA A 1 82 ? 0.669 21.079 13.020 1.00 55.97 82 ALA A O 1
ATOM 580 N N . GLN A 1 83 ? -0.264 23.119 13.051 1.00 52.84 83 GLN A N 1
ATOM 581 C CA . GLN A 1 83 ? 0.755 23.757 12.206 1.00 52.84 83 GLN A CA 1
ATOM 582 C C . GLN A 1 83 ? 1.990 24.248 12.968 1.00 52.84 83 GLN A C 1
ATOM 584 O O . GLN A 1 83 ? 3.045 24.397 12.355 1.00 52.84 83 GLN A O 1
ATOM 589 N N . SER A 1 84 ? 1.885 24.507 14.274 1.00 47.25 84 SER A N 1
ATOM 590 C CA . SER A 1 84 ? 2.987 25.082 15.063 1.00 47.25 84 SER A CA 1
ATOM 591 C C . SER A 1 84 ? 3.796 24.065 15.867 1.00 47.25 84 SER A C 1
ATOM 593 O O . SER A 1 84 ? 4.897 24.393 16.309 1.00 47.25 84 SER A O 1
ATOM 595 N N . SER A 1 85 ? 3.289 22.845 16.062 1.00 51.38 85 SER A N 1
ATOM 596 C CA . SER A 1 85 ? 3.848 21.938 17.063 1.00 51.38 85 SER A CA 1
ATOM 597 C C . SER A 1 85 ? 4.582 20.735 16.463 1.00 51.38 85 SER A C 1
ATOM 599 O O . SER A 1 85 ? 3.970 19.813 15.916 1.00 51.38 85 SER A O 1
ATOM 601 N N . ASP A 1 86 ? 5.902 20.717 16.656 1.00 65.38 86 ASP A N 1
ATOM 602 C CA . ASP A 1 86 ? 6.799 19.561 16.467 1.00 65.38 86 ASP A CA 1
ATOM 603 C C . ASP A 1 86 ? 6.753 18.593 17.679 1.00 65.38 86 ASP A C 1
ATOM 605 O O . ASP A 1 86 ? 7.587 17.701 17.824 1.00 65.38 86 ASP A O 1
ATOM 609 N N . ALA A 1 87 ? 5.798 18.794 18.600 1.00 68.44 87 ALA A N 1
ATOM 610 C CA . ALA A 1 87 ? 5.633 17.986 19.806 1.00 68.44 87 ALA A CA 1
ATOM 611 C C . ALA A 1 87 ? 5.263 16.524 19.480 1.00 68.44 87 ALA A C 1
ATOM 613 O O . ALA A 1 87 ? 4.624 16.264 18.453 1.00 68.44 87 ALA A O 1
ATOM 614 N N . PRO A 1 88 ? 5.616 15.558 20.346 1.00 78.19 88 PRO A N 1
ATOM 615 C CA . PRO A 1 88 ? 5.224 14.165 20.160 1.00 78.19 88 PRO A CA 1
ATOM 616 C C . PRO A 1 88 ? 3.698 14.002 20.211 1.00 78.19 88 PRO A C 1
ATOM 618 O O . PRO A 1 88 ? 2.984 14.801 20.823 1.00 78.19 88 PRO A O 1
ATOM 621 N N . LEU A 1 89 ? 3.187 12.944 19.573 1.00 78.62 89 LEU A N 1
ATOM 622 C CA . LEU A 1 89 ? 1.748 12.679 19.476 1.00 78.62 89 LEU A CA 1
ATOM 623 C C . LEU A 1 89 ? 1.076 12.600 20.857 1.00 78.62 89 LEU A C 1
ATOM 625 O O . LEU A 1 89 ? -0.041 13.089 21.017 1.00 78.62 89 LEU A O 1
ATOM 629 N N . SER A 1 90 ? 1.771 12.055 21.861 1.00 81.50 90 SER A N 1
ATOM 630 C CA . SER A 1 90 ? 1.296 11.979 23.249 1.00 81.50 90 SER A CA 1
ATOM 631 C C . SER A 1 90 ? 0.921 13.347 23.810 1.00 81.50 90 SER A C 1
ATOM 633 O O . SER A 1 90 ? -0.146 13.506 24.402 1.00 81.50 90 SER A O 1
ATOM 635 N N . ASP A 1 91 ? 1.770 14.344 23.569 1.00 81.88 91 ASP A N 1
ATOM 636 C CA . ASP A 1 91 ? 1.604 15.695 24.096 1.00 81.88 91 ASP A CA 1
ATOM 637 C C . ASP A 1 91 ? 0.479 16.414 23.353 1.00 81.88 91 ASP A C 1
ATOM 639 O O . ASP A 1 91 ? -0.309 17.132 23.967 1.00 81.88 91 ASP A O 1
ATOM 643 N N . LYS A 1 92 ? 0.334 16.146 22.047 1.00 80.00 92 LYS A N 1
ATOM 644 C CA . LYS A 1 92 ? -0.796 16.643 21.252 1.00 80.00 92 LYS A CA 1
ATOM 645 C C . LYS A 1 92 ? -2.118 16.084 21.769 1.00 80.00 92 LYS A C 1
ATOM 647 O O . LYS A 1 92 ? -3.043 16.850 22.001 1.00 80.00 92 LYS A O 1
ATOM 652 N N . VAL A 1 93 ? -2.220 14.776 22.010 1.00 83.00 93 VAL A N 1
ATOM 653 C CA . VAL A 1 93 ? -3.447 14.170 22.562 1.00 83.00 93 VAL A CA 1
ATOM 654 C C . VAL A 1 93 ? -3.745 14.694 23.971 1.00 83.00 93 VAL A C 1
ATOM 656 O O . VAL A 1 93 ? -4.906 14.953 24.288 1.00 83.00 93 VAL A O 1
ATOM 659 N N . ALA A 1 94 ? -2.722 14.927 24.797 1.00 83.88 94 ALA A N 1
ATOM 660 C CA . ALA A 1 94 ? -2.894 15.554 26.106 1.00 83.88 94 ALA A CA 1
ATOM 661 C C . ALA A 1 94 ? -3.420 16.999 25.991 1.00 83.88 94 ALA A C 1
ATOM 663 O O . ALA A 1 94 ? -4.380 17.355 26.680 1.00 83.88 94 ALA A O 1
ATOM 664 N N . ALA A 1 95 ? -2.869 17.806 25.080 1.00 80.12 95 ALA A N 1
ATOM 665 C CA . ALA A 1 95 ? -3.348 19.162 24.802 1.00 80.12 95 ALA A CA 1
ATOM 666 C C . ALA A 1 95 ? -4.806 19.161 24.311 1.00 80.12 95 ALA A C 1
ATOM 668 O O . ALA A 1 95 ? -5.644 19.885 24.853 1.00 80.12 95 ALA A O 1
ATOM 669 N N . LEU A 1 96 ? -5.136 18.260 23.379 1.00 78.50 96 LEU A N 1
ATOM 670 C CA . LEU A 1 96 ? -6.501 18.040 22.901 1.00 78.50 96 LEU A CA 1
ATOM 671 C C . LEU A 1 96 ? -7.454 17.700 24.048 1.00 78.50 96 LEU A C 1
ATOM 673 O O . LEU A 1 96 ? -8.546 18.261 24.120 1.00 78.50 96 LEU A O 1
ATOM 677 N N . SER A 1 97 ? -7.045 16.808 24.954 1.00 82.94 97 SER A N 1
ATOM 678 C CA . SER A 1 97 ? -7.874 16.411 26.099 1.00 82.94 97 SER A CA 1
ATOM 679 C C . SER A 1 97 ? -8.135 17.576 27.056 1.00 82.94 97 SER A C 1
ATOM 681 O O . SER A 1 97 ? -9.249 17.728 27.551 1.00 82.94 97 SER A O 1
ATOM 683 N N . SER A 1 98 ? -7.148 18.455 27.246 1.00 83.81 98 SER A N 1
ATOM 684 C CA . SER A 1 98 ? -7.288 19.671 28.052 1.00 83.81 98 SER A CA 1
ATOM 685 C C . SER A 1 98 ? -8.252 20.677 27.409 1.00 83.81 98 SER A C 1
ATOM 687 O O . SER A 1 98 ? -9.067 21.288 28.099 1.00 83.81 98 SER A O 1
ATOM 689 N N . LEU A 1 99 ? -8.204 20.819 26.078 1.00 80.06 99 LEU A N 1
ATOM 690 C CA . LEU A 1 99 ? -9.050 21.751 25.325 1.00 80.06 99 LEU A CA 1
ATOM 691 C C . LEU A 1 99 ? -10.513 21.291 25.232 1.00 80.06 99 LEU A C 1
ATOM 693 O O . LEU A 1 99 ? -11.431 22.111 25.288 1.00 80.06 99 LEU A O 1
ATOM 697 N N . LEU A 1 100 ? -10.725 19.988 25.043 1.00 76.44 100 LEU A N 1
ATOM 698 C CA . LEU A 1 100 ? -12.046 19.388 24.833 1.00 76.44 100 LEU A CA 1
ATOM 699 C C . LEU A 1 100 ? -12.728 18.974 26.146 1.00 76.44 100 LEU A C 1
ATOM 701 O O . LEU A 1 100 ? -13.944 18.793 26.162 1.00 76.44 100 LEU A O 1
ATOM 705 N N . GLY A 1 101 ? -11.976 18.867 27.245 1.00 72.94 101 GLY A N 1
ATOM 706 C CA . GLY A 1 101 ? -12.488 18.427 28.542 1.00 72.94 101 GLY A CA 1
ATOM 707 C C . GLY A 1 101 ? -12.969 16.971 28.528 1.00 72.94 101 GLY A C 1
ATOM 708 O O . GLY A 1 101 ? -12.535 16.164 27.712 1.00 72.94 101 GLY A O 1
ATOM 709 N N . GLU A 1 102 ? -13.893 16.630 29.431 1.00 65.44 102 GLU A N 1
ATOM 710 C CA . GLU A 1 102 ? -14.481 15.279 29.538 1.00 65.44 102 GLU A CA 1
ATOM 711 C C . GLU A 1 102 ? -15.537 14.966 28.460 1.00 65.44 102 GLU A C 1
ATOM 713 O O . GLU A 1 102 ? -16.207 13.935 28.525 1.00 65.44 102 GLU A O 1
ATOM 718 N N . LEU A 1 103 ? -15.733 15.844 27.469 1.00 63.59 103 LEU A N 1
ATOM 719 C CA . LEU A 1 103 ? -16.730 15.604 26.431 1.00 63.59 103 LEU A CA 1
ATOM 720 C C . LEU A 1 103 ? -16.331 14.400 25.559 1.00 63.59 103 LEU A C 1
ATOM 722 O O . LEU A 1 103 ? -15.186 14.325 25.101 1.00 63.59 103 LEU A O 1
ATOM 726 N N . PRO A 1 104 ? -17.272 13.483 25.259 1.00 67.50 104 PRO A N 1
ATOM 727 C CA . PRO A 1 104 ? -17.026 12.421 24.298 1.00 67.50 104 PRO A CA 1
ATOM 728 C C . PRO A 1 104 ? -16.775 13.059 22.928 1.00 67.50 104 PRO A C 1
ATOM 730 O O . PRO A 1 104 ? -17.659 13.674 22.333 1.00 67.50 104 PRO A O 1
ATOM 733 N N . SER A 1 105 ? -15.538 12.950 22.448 1.00 75.25 105 SER A N 1
ATOM 734 C CA . SER A 1 105 ? -15.094 13.539 21.187 1.00 75.25 105 SER A CA 1
ATOM 735 C C . SER A 1 105 ? -14.452 12.469 20.321 1.00 75.25 105 SER A C 1
ATOM 737 O O . SER A 1 105 ? -13.471 11.840 20.723 1.00 75.25 105 SER A O 1
ATOM 739 N N . ALA A 1 106 ? -14.966 12.307 19.099 1.00 77.56 106 ALA A N 1
ATOM 740 C CA . ALA A 1 106 ? -14.407 11.384 18.112 1.00 77.56 106 ALA A CA 1
ATOM 741 C C . ALA A 1 106 ? -12.918 11.664 17.847 1.00 77.56 106 ALA A C 1
ATOM 743 O O . ALA A 1 106 ? -12.137 10.739 17.643 1.00 77.56 106 ALA A O 1
ATOM 744 N N . LEU A 1 107 ? -12.506 12.932 17.927 1.00 77.62 107 LEU A N 1
ATOM 745 C CA . LEU A 1 107 ? -11.121 13.342 17.716 1.00 77.62 107 LEU A CA 1
ATOM 746 C C . LEU A 1 107 ? -10.198 12.869 18.853 1.00 77.62 107 LEU A C 1
ATOM 748 O O . LEU A 1 107 ? -9.080 12.429 18.588 1.00 77.62 107 LEU A O 1
ATOM 752 N N . LEU A 1 108 ? -10.667 12.876 20.109 1.00 82.06 108 LEU A N 1
ATOM 753 C CA . LEU A 1 108 ? -9.912 12.303 21.233 1.00 82.06 108 LEU A CA 1
ATOM 754 C C . LEU A 1 108 ? -9.789 10.784 21.120 1.00 82.06 108 LEU A C 1
ATOM 756 O O . LEU A 1 108 ? -8.720 10.233 21.388 1.00 82.06 108 LEU A O 1
ATOM 760 N N . VAL A 1 109 ? -10.863 10.113 20.703 1.00 83.88 109 VAL A N 1
ATOM 761 C CA . VAL A 1 109 ? -10.872 8.659 20.495 1.00 83.88 109 VAL A CA 1
ATOM 762 C C . VAL A 1 109 ? -9.890 8.276 19.384 1.00 83.88 109 VAL A C 1
ATOM 764 O O . VAL A 1 109 ? -9.043 7.407 19.585 1.00 83.88 109 VAL A O 1
ATOM 767 N N . GLN A 1 110 ? -9.914 8.988 18.254 1.00 82.38 110 GLN A N 1
ATOM 768 C CA . GLN A 1 110 ? -8.958 8.800 17.159 1.00 82.38 110 GLN A CA 1
ATOM 769 C C . GLN A 1 110 ? -7.510 9.080 17.589 1.00 82.38 110 GLN A C 1
ATOM 771 O O . GLN A 1 110 ? -6.611 8.320 17.233 1.00 82.38 110 GLN A O 1
ATOM 776 N N . GLY A 1 111 ? -7.276 10.123 18.394 1.00 86.00 111 GLY A N 1
ATOM 777 C CA . GLY A 1 111 ? -5.951 10.434 18.935 1.00 86.00 111 GLY A CA 1
ATOM 778 C C . GLY A 1 111 ? -5.410 9.333 19.852 1.00 86.00 111 GLY A C 1
ATOM 779 O O . GLY A 1 111 ? -4.270 8.895 19.698 1.00 86.00 111 GLY A O 1
ATOM 780 N N . ARG A 1 112 ? -6.240 8.819 20.766 1.00 88.69 112 ARG A N 1
ATOM 781 C CA . ARG A 1 112 ? -5.874 7.682 21.628 1.00 88.69 112 ARG A CA 1
ATOM 782 C C . ARG A 1 112 ? -5.626 6.404 20.824 1.00 88.69 112 ARG A C 1
ATOM 784 O O . ARG A 1 112 ? -4.722 5.646 21.164 1.00 88.69 112 ARG A O 1
ATOM 791 N N . TYR A 1 113 ? -6.399 6.170 19.765 1.00 89.81 113 TYR A N 1
ATOM 792 C CA . TYR A 1 113 ? -6.181 5.028 18.882 1.00 89.81 113 TYR A CA 1
ATOM 793 C C . TYR A 1 113 ? -4.846 5.141 18.140 1.00 89.81 113 TYR A C 1
ATOM 795 O O . TYR A 1 113 ? -4.094 4.172 18.079 1.00 89.81 113 TYR A O 1
ATOM 803 N N . ALA A 1 114 ? -4.497 6.333 17.653 1.00 88.81 114 ALA A N 1
ATOM 804 C CA . ALA A 1 114 ? -3.203 6.576 17.022 1.00 88.81 114 ALA A CA 1
ATOM 805 C C . ALA A 1 114 ? -2.026 6.305 17.981 1.00 88.81 114 ALA A C 1
ATOM 807 O O . ALA A 1 114 ? -1.057 5.666 17.580 1.00 88.81 114 ALA A O 1
ATOM 808 N N . LEU A 1 115 ? -2.145 6.678 19.262 1.00 88.56 115 LEU A N 1
ATOM 809 C CA . LEU A 1 115 ? -1.153 6.312 20.286 1.00 88.56 115 LEU A CA 1
ATOM 810 C C . LEU A 1 115 ? -1.052 4.796 20.498 1.00 88.56 115 LEU A C 1
ATOM 812 O O . LEU A 1 115 ? 0.044 4.261 20.653 1.00 88.56 115 LEU A O 1
ATOM 816 N N . ALA A 1 116 ? -2.182 4.086 20.487 1.00 92.19 116 ALA A N 1
ATOM 817 C CA . ALA A 1 116 ? -2.181 2.629 20.592 1.00 92.19 116 ALA A CA 1
ATOM 818 C C . ALA A 1 116 ? -1.508 1.965 19.378 1.00 92.19 116 ALA A C 1
ATOM 820 O O . ALA A 1 116 ? -0.822 0.957 19.536 1.00 92.19 116 ALA A O 1
ATOM 821 N N . LEU A 1 117 ? -1.659 2.542 18.182 1.00 93.00 117 LEU A N 1
ATOM 822 C CA . LEU A 1 117 ? -0.976 2.082 16.973 1.00 93.00 117 LEU A CA 1
ATOM 823 C C . LEU A 1 117 ? 0.540 2.324 17.024 1.00 93.00 117 LEU A C 1
ATOM 825 O O . LEU A 1 117 ? 1.290 1.451 16.591 1.00 93.00 117 LEU A O 1
ATOM 829 N N . GLU A 1 118 ? 1.002 3.452 17.572 1.00 90.31 118 GLU A N 1
ATOM 830 C CA . GLU A 1 118 ? 2.438 3.695 17.801 1.00 90.31 118 GLU A CA 1
ATOM 831 C C . GLU A 1 118 ? 3.023 2.669 18.779 1.00 90.31 118 GLU A C 1
ATOM 833 O O . GLU A 1 118 ? 4.014 2.008 18.464 1.00 90.31 118 GLU A O 1
ATOM 838 N N . ALA A 1 119 ? 2.356 2.449 19.916 1.00 91.69 119 ALA A N 1
ATOM 839 C CA . ALA A 1 119 ? 2.777 1.445 20.892 1.00 91.69 119 ALA A CA 1
ATOM 840 C C . ALA A 1 119 ? 2.776 0.024 20.301 1.00 91.69 119 ALA A C 1
ATOM 842 O O . ALA A 1 119 ? 3.673 -0.772 20.581 1.00 91.69 119 ALA A O 1
ATOM 843 N N . LEU A 1 120 ? 1.792 -0.299 19.453 1.00 94.12 120 LEU A N 1
ATOM 844 C CA . LEU A 1 120 ? 1.751 -1.566 18.730 1.00 94.12 120 LEU A CA 1
ATOM 845 C C . LEU A 1 120 ? 2.935 -1.696 17.767 1.00 94.12 120 LEU A C 1
ATOM 847 O O . LEU A 1 120 ? 3.547 -2.761 17.708 1.00 94.12 120 LEU A O 1
ATOM 851 N N . ALA A 1 121 ? 3.264 -0.648 17.009 1.00 90.94 121 ALA A N 1
ATOM 852 C CA . ALA A 1 121 ? 4.383 -0.672 16.070 1.00 90.94 121 ALA A CA 1
ATOM 853 C C . ALA A 1 121 ? 5.700 -1.003 16.785 1.00 90.94 121 ALA A C 1
ATOM 855 O O . ALA A 1 121 ? 6.427 -1.882 16.328 1.00 90.94 121 ALA A O 1
ATOM 856 N N . GLU A 1 122 ? 5.945 -0.368 17.934 1.00 91.62 122 GLU A N 1
ATOM 857 C CA . GLU A 1 122 ? 7.116 -0.626 18.780 1.00 91.62 122 GLU A CA 1
ATOM 858 C C . GLU A 1 122 ? 7.096 -2.043 19.374 1.00 91.62 122 GLU A C 1
ATOM 860 O O . GLU A 1 122 ? 8.074 -2.782 19.274 1.00 91.62 122 GLU A O 1
ATOM 865 N N . ALA A 1 123 ? 5.965 -2.468 19.945 1.00 93.62 123 ALA A N 1
ATOM 866 C CA . ALA A 1 123 ? 5.825 -3.792 20.559 1.00 93.62 123 ALA A CA 1
ATOM 867 C C . ALA A 1 123 ? 5.950 -4.945 19.552 1.00 93.62 123 ALA A C 1
ATOM 869 O O . ALA A 1 123 ? 6.230 -6.084 19.928 1.00 93.62 123 ALA A O 1
ATOM 870 N N . THR A 1 124 ? 5.714 -4.655 18.275 1.00 92.81 124 THR A N 1
ATOM 871 C CA . THR A 1 124 ? 5.771 -5.627 17.189 1.00 92.81 124 THR A CA 1
ATOM 872 C C . THR A 1 124 ? 7.077 -5.568 16.391 1.00 92.81 124 THR A C 1
ATOM 874 O O . THR A 1 124 ? 7.230 -6.303 15.408 1.00 92.81 124 THR A O 1
ATOM 877 N N . GLU A 1 125 ? 8.045 -4.747 16.815 1.00 91.19 125 GLU A N 1
ATOM 878 C CA . GLU A 1 125 ? 9.379 -4.714 16.217 1.00 91.19 125 GLU A CA 1
ATOM 879 C C . GLU A 1 125 ? 10.053 -6.093 16.306 1.00 91.19 125 GLU A C 1
ATOM 881 O O . GLU A 1 125 ? 10.197 -6.689 17.371 1.00 91.19 125 GLU A O 1
ATOM 886 N N . GLY A 1 126 ? 10.477 -6.619 15.155 1.00 88.75 126 GLY A N 1
ATOM 887 C CA . GLY A 1 126 ? 11.145 -7.920 15.059 1.00 88.75 126 GLY A CA 1
ATOM 888 C C . GLY A 1 126 ? 10.213 -9.135 14.995 1.00 88.75 126 GLY A C 1
ATOM 889 O O . GLY A 1 126 ? 10.706 -10.244 14.786 1.00 88.75 126 GLY A O 1
ATOM 890 N N . LEU A 1 127 ? 8.894 -8.954 15.109 1.00 94.00 127 LEU A N 1
ATOM 891 C CA . LEU A 1 127 ? 7.930 -10.036 14.900 1.00 94.00 127 LEU A CA 1
ATOM 892 C C . LEU A 1 127 ? 7.754 -10.373 13.415 1.00 94.00 127 LEU A C 1
ATOM 894 O O . LEU A 1 127 ? 7.939 -9.537 12.522 1.00 94.00 127 LEU A O 1
ATOM 898 N N . SER A 1 128 ? 7.332 -11.607 13.140 1.00 94.31 128 SER A N 1
ATOM 899 C CA . SER A 1 128 ? 6.968 -12.009 11.783 1.00 94.31 128 SER A CA 1
ATOM 900 C C . SER A 1 128 ? 5.731 -11.247 11.304 1.00 94.31 128 SER A C 1
ATOM 902 O O . SER A 1 128 ? 4.865 -10.864 12.087 1.00 94.31 128 SER A O 1
ATOM 904 N N . GLN A 1 129 ? 5.597 -11.054 9.991 1.00 93.81 129 GLN A N 1
ATOM 905 C CA . GLN A 1 129 ? 4.452 -10.334 9.426 1.00 93.81 129 GLN A CA 1
ATOM 906 C C . GLN A 1 129 ? 3.095 -10.904 9.882 1.00 93.81 129 GLN A C 1
ATOM 908 O O . GLN A 1 129 ? 2.184 -10.138 10.172 1.00 93.81 129 GLN A O 1
ATOM 913 N N . GLY A 1 130 ? 2.958 -12.228 9.992 1.00 94.75 130 GLY A N 1
ATOM 914 C CA . GLY A 1 130 ? 1.715 -12.848 10.462 1.00 94.75 130 GLY A CA 1
ATOM 915 C C . GLY A 1 130 ? 1.360 -12.467 11.902 1.00 94.75 130 GLY A C 1
ATOM 916 O O . GLY A 1 130 ? 0.206 -12.151 12.181 1.00 94.75 130 GLY A O 1
ATOM 917 N N . GLU A 1 131 ? 2.351 -12.435 12.795 1.00 95.75 131 GLU A N 1
ATOM 918 C CA . GLU A 1 131 ? 2.171 -12.038 14.198 1.00 95.75 131 GLU A CA 1
ATOM 919 C C . GLU A 1 131 ? 1.817 -10.555 14.322 1.00 95.75 131 GLU A C 1
ATOM 921 O O . GLU A 1 131 ? 0.912 -10.202 15.074 1.00 95.75 131 GLU A O 1
ATOM 926 N N . ARG A 1 132 ? 2.465 -9.694 13.527 1.00 95.50 132 ARG A N 1
ATOM 927 C CA . ARG A 1 132 ? 2.156 -8.257 13.472 1.00 95.50 132 ARG A CA 1
ATOM 928 C C . ARG A 1 132 ? 0.711 -8.000 13.045 1.00 95.50 132 ARG A C 1
ATOM 930 O O . ARG A 1 132 ? 0.005 -7.225 13.686 1.00 95.50 132 ARG A O 1
ATOM 937 N N . LEU A 1 133 ? 0.252 -8.692 11.999 1.00 96.44 133 LEU A N 1
ATOM 938 C CA . LEU A 1 133 ? -1.127 -8.581 11.513 1.00 96.44 133 LEU A CA 1
ATOM 939 C C . LEU A 1 133 ? -2.140 -9.108 12.534 1.00 96.44 133 LEU A C 1
ATOM 941 O O . LEU A 1 133 ? -3.161 -8.463 12.755 1.00 96.44 133 LEU A O 1
ATOM 945 N N . ALA A 1 134 ? -1.839 -10.225 13.202 1.00 96.31 134 ALA A N 1
ATOM 946 C CA . ALA A 1 134 ? -2.690 -10.759 14.262 1.00 96.31 134 ALA A CA 1
ATOM 947 C C . ALA A 1 134 ? -2.796 -9.797 15.458 1.00 96.31 134 ALA A C 1
ATOM 949 O O . ALA A 1 134 ? -3.894 -9.572 15.967 1.00 96.31 134 ALA A O 1
ATOM 950 N N . ALA A 1 135 ? -1.680 -9.188 15.872 1.00 96.31 135 ALA A N 1
ATOM 951 C CA . ALA A 1 135 ? -1.662 -8.197 16.944 1.00 96.31 135 ALA A CA 1
ATOM 952 C C . ALA A 1 135 ? -2.470 -6.941 16.571 1.00 96.31 135 ALA A C 1
ATOM 954 O O . ALA A 1 135 ? -3.266 -6.461 17.380 1.00 96.31 135 ALA A O 1
ATOM 955 N N . LEU A 1 136 ? -2.345 -6.462 15.327 1.00 96.44 136 LEU A N 1
ATOM 956 C CA . LEU A 1 136 ? -3.161 -5.358 14.816 1.00 96.44 136 LEU A CA 1
ATOM 957 C C . LEU A 1 136 ? -4.652 -5.705 14.778 1.00 96.44 136 LEU A C 1
ATOM 959 O O . LEU A 1 136 ? -5.461 -4.897 15.228 1.00 96.44 136 LEU A O 1
ATOM 963 N N . SER A 1 137 ? -5.022 -6.894 14.292 1.00 96.19 137 SER A N 1
ATOM 964 C CA . SER A 1 137 ? -6.427 -7.317 14.278 1.00 96.19 137 SER A CA 1
ATOM 965 C C . SER A 1 137 ? -6.994 -7.379 15.692 1.00 96.19 137 SER A C 1
ATOM 967 O O . SER A 1 137 ? -8.076 -6.856 15.927 1.00 96.19 137 SER A O 1
ATOM 969 N N . SER A 1 138 ? -6.247 -7.943 16.648 1.00 96.62 138 SER A N 1
ATOM 970 C CA . SER A 1 138 ? -6.684 -8.013 18.046 1.00 96.62 138 SER A CA 1
ATOM 971 C C . SER A 1 138 ? -6.908 -6.625 18.647 1.00 96.62 138 SER A C 1
ATOM 973 O O . SER A 1 138 ? -7.891 -6.427 19.359 1.00 96.62 138 SER A O 1
ATOM 975 N N . LEU A 1 139 ? -6.022 -5.665 18.360 1.00 95.81 139 LEU A N 1
ATOM 976 C CA . LEU A 1 139 ? -6.196 -4.279 18.792 1.00 95.81 139 LEU A CA 1
ATOM 977 C C . LEU A 1 139 ? -7.456 -3.670 18.160 1.00 95.81 139 LEU A C 1
ATOM 979 O O . LEU A 1 139 ? -8.292 -3.113 18.863 1.00 95.81 139 LEU A O 1
ATOM 983 N N . GLN A 1 140 ? -7.621 -3.804 16.845 1.00 94.25 140 GLN A N 1
ATOM 984 C CA . GLN A 1 140 ? -8.774 -3.267 16.116 1.00 94.25 140 GLN A CA 1
ATOM 985 C C . GLN A 1 140 ? -10.101 -3.872 16.586 1.00 94.25 140 GLN A C 1
ATOM 987 O O . GLN A 1 140 ? -11.098 -3.160 16.668 1.00 94.25 140 GLN A O 1
ATOM 992 N N . ASP A 1 141 ? -10.127 -5.165 16.904 1.00 94.94 141 ASP A N 1
ATOM 993 C CA . ASP A 1 141 ? -11.320 -5.845 17.410 1.00 94.94 141 ASP A CA 1
ATOM 994 C C . ASP A 1 141 ? -11.687 -5.361 18.819 1.00 94.94 141 ASP A C 1
ATOM 996 O O . ASP A 1 141 ? -12.866 -5.132 19.095 1.00 94.94 141 ASP A O 1
ATOM 1000 N N . GLN A 1 142 ? -10.692 -5.127 19.682 1.00 95.06 142 GLN A N 1
ATOM 1001 C CA . GLN A 1 142 ? -10.914 -4.531 21.000 1.00 95.06 142 GLN A CA 1
ATOM 1002 C C . GLN A 1 142 ? -11.475 -3.107 20.883 1.00 95.06 142 GLN A C 1
ATOM 1004 O O . GLN A 1 142 ? -12.487 -2.788 21.497 1.00 95.06 142 GLN A O 1
ATOM 1009 N N . TRP A 1 143 ? -10.884 -2.271 20.029 1.00 93.25 143 TRP A N 1
ATOM 1010 C CA . TRP A 1 143 ? -11.363 -0.904 19.819 1.00 93.25 143 TRP A CA 1
ATOM 1011 C C . TRP A 1 143 ? -12.744 -0.841 19.163 1.00 93.25 143 TRP A C 1
ATOM 1013 O O . TRP A 1 143 ? -13.545 0.019 19.510 1.00 93.25 143 TRP A O 1
ATOM 1023 N N . ALA A 1 144 ? -13.056 -1.753 18.241 1.00 91.62 144 ALA A N 1
ATOM 1024 C CA . ALA A 1 144 ? -14.391 -1.848 17.655 1.00 91.62 144 ALA A CA 1
ATOM 1025 C C . ALA A 1 144 ? -15.455 -2.251 18.689 1.00 91.62 144 ALA A C 1
ATOM 1027 O O . ALA A 1 144 ? -16.617 -1.870 18.546 1.00 91.62 144 ALA A O 1
ATOM 1028 N N . HIS A 1 145 ? -15.066 -3.022 19.710 1.00 91.69 145 HIS A N 1
ATOM 1029 C CA . HIS A 1 145 ? -15.932 -3.370 20.831 1.00 91.69 145 HIS A CA 1
ATOM 1030 C C . HIS A 1 145 ? -16.139 -2.188 21.785 1.00 91.69 145 HIS A C 1
ATOM 1032 O O . HIS A 1 145 ? -17.273 -1.923 22.181 1.00 91.69 145 HIS A O 1
ATOM 1038 N N . ASP A 1 146 ? -15.059 -1.476 22.114 1.00 90.38 146 ASP A N 1
ATOM 1039 C CA . ASP A 1 146 ? -15.082 -0.352 23.052 1.00 90.38 146 ASP A CA 1
ATOM 1040 C C . ASP A 1 146 ? -15.768 0.893 22.450 1.00 90.38 146 ASP A C 1
ATOM 1042 O O . ASP A 1 146 ? -16.446 1.630 23.163 1.00 90.38 146 ASP A O 1
ATOM 1046 N N . GLU A 1 147 ? -15.646 1.106 21.133 1.00 88.44 147 GLU A N 1
ATOM 1047 C CA . GLU A 1 147 ? -16.137 2.292 20.412 1.00 88.44 147 GLU A CA 1
ATOM 1048 C C . GLU A 1 147 ? -17.032 1.907 19.210 1.00 88.44 147 GLU A C 1
ATOM 1050 O O . GLU A 1 147 ? -16.687 2.149 18.043 1.00 88.44 147 GLU A O 1
ATOM 1055 N N . PRO A 1 148 ? -18.224 1.323 19.450 1.00 86.75 148 PRO A N 1
ATOM 1056 C CA . PRO A 1 148 ? -19.074 0.774 18.390 1.00 86.75 148 PRO A CA 1
ATOM 1057 C C . PRO A 1 148 ? -19.582 1.835 17.404 1.00 86.75 148 PRO A C 1
ATOM 1059 O O . PRO A 1 148 ? -19.884 1.513 16.255 1.00 86.75 148 PRO A O 1
ATOM 1062 N N . ALA A 1 149 ? -19.652 3.102 17.826 1.00 83.31 149 ALA A N 1
ATOM 1063 C CA . ALA A 1 149 ? -20.091 4.213 16.985 1.00 83.31 149 ALA A CA 1
ATOM 1064 C C . ALA A 1 149 ? -19.115 4.517 15.835 1.00 83.31 149 ALA A C 1
ATOM 1066 O O . ALA A 1 149 ? -19.546 4.954 14.773 1.00 83.31 149 ALA A O 1
ATOM 1067 N N . LEU A 1 150 ? -17.814 4.266 16.026 1.00 77.44 150 LEU A N 1
ATOM 1068 C CA . LEU A 1 150 ? -16.771 4.550 15.030 1.00 77.44 150 LEU A CA 1
ATOM 1069 C C . LEU A 1 150 ? -16.344 3.306 14.242 1.00 77.44 150 LEU A C 1
ATOM 1071 O O . LEU A 1 150 ? -15.651 3.413 13.228 1.00 77.44 150 LEU A O 1
ATOM 1075 N N . ALA A 1 151 ? -16.769 2.122 14.686 1.00 84.06 151 ALA A N 1
ATOM 1076 C CA . ALA A 1 151 ? -16.434 0.852 14.065 1.00 84.06 151 ALA A CA 1
ATOM 1077 C C . ALA A 1 151 ? -16.751 0.729 12.561 1.00 84.06 151 ALA A C 1
ATOM 1079 O O . ALA A 1 151 ? -15.882 0.219 11.843 1.00 84.06 151 ALA A O 1
ATOM 1080 N N . PRO A 1 152 ? -17.913 1.179 12.037 1.00 83.00 152 PRO A N 1
ATOM 1081 C CA . PRO A 1 152 ? -18.195 1.040 10.607 1.00 83.00 152 PRO A CA 1
ATOM 1082 C C . PRO A 1 152 ? -17.222 1.839 9.726 1.00 83.00 152 PRO A C 1
ATOM 1084 O O . PRO A 1 152 ? -16.875 1.387 8.634 1.00 83.00 152 PRO A O 1
ATOM 1087 N N . ASP A 1 153 ? -16.720 2.974 10.210 1.00 83.00 153 ASP A N 1
ATOM 1088 C CA . ASP A 1 153 ? -15.855 3.856 9.424 1.00 83.00 153 ASP A CA 1
ATOM 1089 C C . ASP A 1 153 ? -14.368 3.535 9.620 1.00 83.00 153 ASP A C 1
ATOM 1091 O O . ASP A 1 153 ? -13.614 3.455 8.648 1.00 83.00 153 ASP A O 1
ATOM 1095 N N . LEU A 1 154 ? -13.936 3.300 10.864 1.00 82.81 154 LEU A N 1
ATOM 1096 C CA . LEU A 1 154 ? -12.520 3.105 11.203 1.00 82.81 154 LEU A CA 1
ATOM 1097 C C . LEU A 1 154 ? -12.055 1.650 11.131 1.00 82.81 154 LEU A C 1
ATOM 1099 O O . LEU A 1 154 ? -10.860 1.406 10.943 1.00 82.81 154 LEU A O 1
ATOM 1103 N N . PHE A 1 155 ? -12.970 0.690 11.283 1.00 89.31 155 PHE A N 1
ATOM 1104 C CA . PHE A 1 155 ? -12.634 -0.732 11.403 1.00 89.31 155 PHE A CA 1
ATOM 1105 C C . PHE A 1 155 ? -13.301 -1.608 10.341 1.00 89.31 155 PHE A C 1
ATOM 1107 O O . PHE A 1 155 ? -13.308 -2.833 10.483 1.00 89.31 155 PHE A O 1
ATOM 1114 N N . ASN A 1 156 ? -13.798 -1.023 9.245 1.00 90.25 156 ASN A N 1
ATOM 1115 C CA . ASN A 1 156 ? -14.170 -1.806 8.067 1.00 90.25 156 ASN A CA 1
ATOM 1116 C C . ASN A 1 156 ? -12.931 -2.457 7.404 1.00 90.25 156 ASN A C 1
ATOM 1118 O O . ASN A 1 156 ? -11.803 -1.990 7.593 1.00 90.25 156 ASN A O 1
ATOM 1122 N N . PRO A 1 157 ? -13.110 -3.526 6.603 1.00 92.56 157 PRO A N 1
ATOM 1123 C CA . PRO A 1 157 ? -12.005 -4.263 5.979 1.00 92.56 157 PRO A CA 1
ATOM 1124 C C . PRO A 1 157 ? -10.991 -3.396 5.219 1.00 92.56 157 PRO A C 1
ATOM 1126 O O . PRO A 1 157 ? -9.783 -3.625 5.305 1.00 92.56 157 PRO A O 1
ATOM 1129 N N . ALA A 1 158 ? -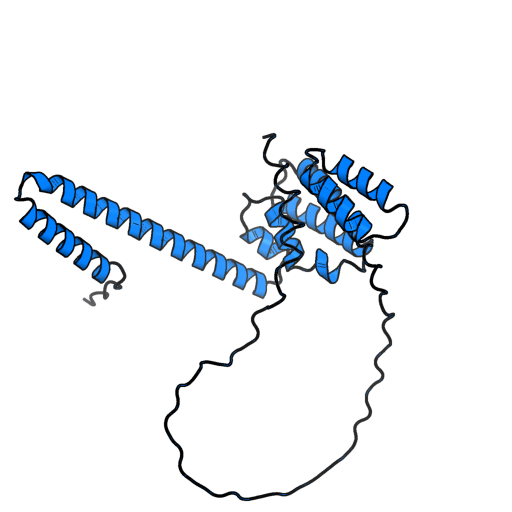11.470 -2.384 4.491 1.00 90.81 158 ALA A N 1
ATOM 1130 C CA . ALA A 1 158 ? -10.615 -1.492 3.715 1.00 90.81 158 ALA A CA 1
ATOM 1131 C C . ALA A 1 158 ? -9.794 -0.564 4.623 1.00 90.81 158 ALA A C 1
ATOM 1133 O O . ALA A 1 158 ? -8.587 -0.424 4.420 1.00 90.81 158 ALA A O 1
ATOM 1134 N N . ALA A 1 159 ? -10.419 0.004 5.658 1.00 91.25 159 ALA A N 1
ATOM 1135 C CA . ALA A 1 159 ? -9.753 0.838 6.653 1.00 91.25 159 ALA A CA 1
ATOM 1136 C C . ALA A 1 159 ? -8.685 0.050 7.426 1.00 91.25 159 ALA A C 1
ATOM 1138 O O . ALA A 1 159 ? -7.563 0.533 7.584 1.00 91.25 159 ALA A O 1
ATOM 1139 N N . ARG A 1 160 ? -8.977 -1.199 7.819 1.00 94.00 160 ARG A N 1
ATOM 1140 C CA . ARG A 1 160 ? -8.000 -2.071 8.493 1.00 94.00 160 ARG A CA 1
ATOM 1141 C C . ARG A 1 160 ? -6.785 -2.369 7.611 1.00 94.00 160 ARG A C 1
ATOM 1143 O O . ARG A 1 160 ? -5.650 -2.260 8.075 1.00 94.00 160 ARG A O 1
ATOM 1150 N N . LEU A 1 161 ? -7.005 -2.671 6.326 1.00 94.56 161 LEU A N 1
ATOM 1151 C CA . LEU A 1 161 ? -5.916 -2.829 5.357 1.00 94.56 161 LEU A CA 1
ATOM 1152 C C . LEU A 1 161 ? -5.100 -1.537 5.212 1.00 94.56 161 LEU A C 1
ATOM 1154 O O . LEU A 1 161 ? -3.870 -1.583 5.193 1.00 94.56 161 LEU A O 1
ATOM 1158 N N . GLN A 1 162 ? -5.764 -0.386 5.101 1.00 92.50 162 GLN A N 1
ATOM 1159 C CA . GLN A 1 162 ? -5.087 0.902 4.972 1.00 92.50 162 GLN A CA 1
ATOM 1160 C C . GLN A 1 162 ? -4.210 1.202 6.195 1.00 92.50 162 GLN A C 1
ATOM 1162 O O . GLN A 1 162 ? -3.059 1.602 6.024 1.00 92.50 162 GLN A O 1
ATOM 1167 N N . GLN A 1 163 ? -4.712 0.952 7.404 1.00 92.00 163 GLN A N 1
ATOM 1168 C CA . GLN A 1 163 ? -3.953 1.111 8.646 1.00 92.00 163 GLN A CA 1
ATOM 1169 C C . GLN A 1 163 ? -2.718 0.196 8.673 1.00 92.00 163 GLN A C 1
ATOM 1171 O O . GLN A 1 163 ? -1.619 0.658 8.974 1.00 92.00 163 GLN A O 1
ATOM 1176 N N . ALA A 1 164 ? -2.853 -1.070 8.264 1.00 94.19 164 ALA A N 1
ATOM 1177 C CA . ALA A 1 164 ? -1.719 -1.995 8.178 1.00 94.19 164 ALA A CA 1
ATOM 1178 C C . ALA A 1 164 ? -0.638 -1.520 7.189 1.00 94.19 164 ALA A C 1
ATOM 1180 O O . ALA A 1 164 ? 0.554 -1.596 7.488 1.00 94.19 164 ALA A O 1
ATOM 1181 N N . ARG A 1 165 ? -1.044 -0.977 6.033 1.00 92.81 165 ARG A N 1
ATOM 1182 C CA . ARG A 1 165 ? -0.120 -0.404 5.035 1.00 92.81 165 ARG A CA 1
ATOM 1183 C C . ARG A 1 165 ? 0.597 0.848 5.541 1.00 92.81 165 ARG A C 1
ATOM 1185 O O . ARG A 1 165 ? 1.709 1.120 5.105 1.00 92.81 165 ARG A O 1
ATOM 1192 N N . GLN A 1 166 ? -0.042 1.627 6.412 1.00 91.12 166 GLN A N 1
ATOM 1193 C CA . GLN A 1 166 ? 0.559 2.822 7.009 1.00 91.12 166 GLN A CA 1
ATOM 1194 C C . GLN A 1 166 ? 1.571 2.465 8.099 1.00 91.12 166 GLN A C 1
ATOM 1196 O O . GLN A 1 166 ? 2.626 3.091 8.167 1.00 91.12 166 GLN A O 1
ATOM 1201 N N . LEU A 1 167 ? 1.266 1.449 8.911 1.00 91.38 167 LEU A N 1
ATOM 1202 C CA . LEU A 1 167 ? 2.162 0.952 9.955 1.00 91.38 167 LEU A CA 1
ATOM 1203 C C . LEU A 1 167 ? 3.415 0.286 9.381 1.00 91.38 167 LEU A C 1
ATOM 1205 O O . LEU A 1 167 ? 4.517 0.499 9.884 1.00 91.38 167 LEU A O 1
ATOM 1209 N N . TRP A 1 168 ? 3.257 -0.496 8.312 1.00 92.25 168 TRP A N 1
ATOM 1210 C CA . TRP A 1 168 ? 4.355 -1.244 7.702 1.00 92.25 168 TRP A CA 1
ATOM 1211 C C . TRP A 1 168 ? 4.401 -1.005 6.184 1.00 92.25 168 TRP A C 1
ATOM 1213 O O . TRP A 1 168 ? 3.992 -1.866 5.407 1.00 92.25 168 TRP A O 1
ATOM 1223 N N . PRO A 1 169 ? 4.896 0.161 5.725 1.00 88.75 169 PRO A N 1
ATOM 1224 C CA . PRO A 1 169 ? 4.876 0.534 4.306 1.00 88.75 169 PRO A CA 1
ATOM 1225 C C . PRO A 1 169 ? 5.804 -0.312 3.426 1.00 88.75 169 PRO A C 1
ATOM 1227 O O . PRO A 1 169 ? 5.572 -0.427 2.224 1.00 88.75 169 PRO A O 1
ATOM 1230 N N . ASP A 1 170 ? 6.849 -0.893 4.018 1.00 89.69 170 ASP A N 1
ATOM 1231 C CA . ASP A 1 170 ? 7.836 -1.725 3.321 1.00 89.69 170 ASP A CA 1
ATOM 1232 C C . ASP A 1 170 ? 7.403 -3.200 3.215 1.00 89.69 170 ASP A C 1
ATOM 1234 O O . ASP A 1 170 ? 8.010 -3.986 2.484 1.00 89.69 170 ASP A O 1
ATOM 1238 N N . ASP A 1 171 ? 6.351 -3.591 3.938 1.00 90.62 171 ASP A N 1
ATOM 1239 C CA . ASP A 1 171 ? 5.848 -4.957 3.934 1.00 90.62 171 ASP A CA 1
ATOM 1240 C C . ASP A 1 171 ? 5.067 -5.267 2.642 1.00 90.62 171 ASP A C 1
ATOM 1242 O O . ASP A 1 171 ? 4.390 -4.405 2.071 1.00 90.62 171 ASP A O 1
ATOM 1246 N N . PRO A 1 172 ? 5.081 -6.530 2.178 1.00 91.56 172 PRO A N 1
ATOM 1247 C CA . PRO A 1 172 ? 4.299 -6.917 1.016 1.00 91.56 172 PRO A CA 1
ATOM 1248 C C . PRO A 1 172 ? 2.799 -6.781 1.304 1.00 91.56 172 PRO A C 1
ATOM 1250 O O . PRO A 1 172 ? 2.299 -7.242 2.332 1.00 91.56 172 PRO A O 1
ATOM 1253 N N . VAL A 1 173 ? 2.060 -6.224 0.341 1.00 92.00 173 VAL A N 1
ATOM 1254 C CA . VAL A 1 173 ? 0.608 -6.003 0.456 1.00 92.00 173 VAL A CA 1
ATOM 1255 C C . VAL A 1 173 ? -0.184 -7.313 0.380 1.00 92.00 173 VAL A C 1
ATOM 1257 O O . VAL A 1 173 ? -1.259 -7.419 0.963 1.00 92.00 173 VAL A O 1
ATOM 1260 N N . ALA A 1 174 ? 0.333 -8.347 -0.294 1.00 94.56 174 ALA A N 1
ATOM 1261 C CA . ALA A 1 174 ? -0.405 -9.594 -0.509 1.00 94.56 174 ALA A CA 1
ATOM 1262 C C . ALA A 1 174 ? -0.850 -10.305 0.783 1.00 94.56 174 ALA A C 1
ATOM 1264 O O . ALA A 1 174 ? -2.029 -10.659 0.874 1.00 94.56 174 ALA A O 1
ATOM 1265 N N . PRO A 1 175 ? 0.015 -10.493 1.794 1.00 94.81 175 PRO A N 1
ATOM 1266 C CA . PRO A 1 175 ? -0.401 -11.019 3.092 1.00 94.81 175 PRO A CA 1
ATOM 1267 C C . PRO A 1 175 ? -1.420 -10.124 3.807 1.00 94.81 175 PRO A C 1
ATOM 1269 O O . PRO A 1 175 ? -2.406 -10.641 4.323 1.00 94.81 175 PRO A O 1
ATOM 1272 N N . MET A 1 176 ? -1.246 -8.799 3.768 1.00 95.44 176 MET A N 1
ATOM 1273 C CA . MET A 1 176 ? -2.171 -7.843 4.395 1.00 95.44 176 MET A CA 1
ATOM 1274 C C . MET A 1 176 ? -3.566 -7.893 3.763 1.00 95.44 176 MET A C 1
ATOM 1276 O O . MET A 1 176 ? -4.569 -8.006 4.463 1.00 95.44 176 MET A O 1
ATOM 1280 N N . ALA A 1 177 ? -3.635 -7.857 2.429 1.00 95.75 177 ALA A N 1
ATOM 1281 C CA . ALA A 1 177 ? -4.890 -7.896 1.686 1.00 95.75 177 ALA A CA 1
ATOM 1282 C C . ALA A 1 177 ? -5.641 -9.207 1.934 1.00 95.75 177 ALA A C 1
ATOM 1284 O O . ALA A 1 177 ? -6.850 -9.192 2.133 1.00 95.75 177 ALA A O 1
ATOM 1285 N N . ARG A 1 178 ? -4.929 -10.340 1.973 1.00 96.31 178 ARG A N 1
ATOM 1286 C CA . ARG A 1 178 ? -5.526 -11.650 2.285 1.00 96.31 178 ARG A CA 1
ATOM 1287 C C . ARG A 1 178 ? -5.994 -11.770 3.735 1.00 96.31 178 ARG A C 1
ATOM 1289 O O . ARG A 1 178 ? -6.868 -12.586 3.996 1.00 96.31 178 ARG A O 1
ATOM 1296 N N . HIS A 1 179 ? -5.391 -11.014 4.651 1.00 96.56 179 HIS A N 1
ATOM 1297 C CA . HIS A 1 179 ? -5.746 -11.032 6.066 1.00 96.56 179 HIS A CA 1
ATOM 1298 C C . HIS A 1 179 ? -6.996 -10.193 6.352 1.00 96.56 179 HIS A C 1
ATOM 1300 O O . HIS A 1 179 ? -7.906 -10.669 7.021 1.00 96.56 179 HIS A O 1
ATOM 1306 N N . PHE A 1 180 ? -7.061 -8.966 5.824 1.00 95.25 180 PHE A N 1
ATOM 1307 C CA . PHE A 1 180 ? -8.131 -8.021 6.165 1.00 95.25 180 PHE A CA 1
ATOM 1308 C C . PHE A 1 180 ? -9.316 -8.023 5.202 1.00 95.25 180 PHE A C 1
ATOM 1310 O O . PHE A 1 180 ? -10.424 -7.696 5.621 1.00 95.25 180 PHE A O 1
ATOM 1317 N N . LEU A 1 181 ? -9.116 -8.356 3.923 1.00 95.81 181 LEU A N 1
ATOM 1318 C CA . LEU A 1 181 ? -10.182 -8.283 2.925 1.00 95.81 181 LEU A CA 1
ATOM 1319 C C . LEU A 1 181 ? -10.855 -9.643 2.691 1.00 95.81 181 LEU A C 1
ATOM 1321 O O . LEU A 1 181 ? -10.193 -10.684 2.710 1.00 95.81 181 LEU A O 1
ATOM 1325 N N . PRO A 1 182 ? -12.155 -9.649 2.340 1.00 95.38 182 PRO A N 1
ATOM 1326 C CA . PRO A 1 182 ? -12.804 -10.814 1.754 1.00 95.38 182 PRO A CA 1
ATOM 1327 C C . PRO A 1 182 ? -12.042 -11.323 0.526 1.00 95.38 182 PRO A C 1
ATOM 1329 O O . PRO A 1 182 ? -11.494 -10.535 -0.245 1.00 95.38 182 PRO A O 1
ATOM 1332 N N . ARG A 1 183 ? -12.070 -12.640 0.294 1.00 94.06 183 ARG A N 1
ATOM 1333 C CA . ARG A 1 183 ? -11.289 -13.316 -0.759 1.00 94.06 183 ARG A CA 1
ATOM 1334 C C . ARG A 1 183 ? -11.387 -12.652 -2.139 1.00 94.06 183 ARG A C 1
ATOM 1336 O O . ARG A 1 183 ? -10.359 -12.436 -2.777 1.00 94.06 183 ARG A O 1
ATOM 1343 N N . GLU A 1 184 ? -12.596 -12.303 -2.573 1.00 93.38 184 GLU A N 1
ATOM 1344 C CA . GLU A 1 184 ? -12.826 -11.648 -3.867 1.00 93.38 184 GLU A CA 1
ATOM 1345 C C . GLU A 1 184 ? -12.167 -10.262 -3.923 1.00 93.38 184 GLU A C 1
ATOM 1347 O O . GLU A 1 184 ? -11.421 -9.961 -4.854 1.00 93.38 184 GLU A O 1
ATOM 1352 N N . GLN A 1 185 ? -12.348 -9.446 -2.882 1.00 92.75 185 GLN A N 1
ATOM 1353 C CA . GLN A 1 185 ? -11.761 -8.104 -2.793 1.00 92.75 185 GLN A CA 1
ATOM 1354 C C . GLN A 1 185 ? -10.232 -8.153 -2.688 1.00 92.75 185 GLN A C 1
ATOM 1356 O O . GLN A 1 185 ? -9.541 -7.367 -3.340 1.00 92.75 185 GLN A O 1
ATOM 1361 N N . ALA A 1 186 ? -9.692 -9.108 -1.926 1.00 95.38 186 ALA A N 1
ATOM 1362 C CA . ALA A 1 186 ? -8.257 -9.361 -1.865 1.00 95.38 186 ALA A CA 1
ATOM 1363 C C . ALA A 1 186 ? -7.709 -9.705 -3.257 1.00 95.38 186 ALA A C 1
ATOM 1365 O O . ALA A 1 186 ? -6.705 -9.139 -3.682 1.00 95.38 186 ALA A O 1
ATOM 1366 N N . SER A 1 187 ? -8.385 -10.588 -3.999 1.00 94.25 187 SER A N 1
ATOM 1367 C CA . SER A 1 187 ? -7.952 -10.978 -5.344 1.00 94.25 187 SER A CA 1
ATOM 1368 C C . SER A 1 187 ? -7.968 -9.807 -6.333 1.00 94.25 187 SER A C 1
ATOM 1370 O O . SER A 1 187 ? -6.987 -9.610 -7.049 1.00 94.25 187 SER A O 1
ATOM 1372 N N . ALA A 1 188 ? -9.018 -8.981 -6.311 1.00 93.88 188 ALA A N 1
ATOM 1373 C CA . ALA A 1 188 ? -9.137 -7.806 -7.170 1.00 93.88 188 ALA A CA 1
ATOM 1374 C C . ALA A 1 188 ? -8.061 -6.756 -6.855 1.00 93.88 188 ALA A C 1
ATOM 1376 O O . ALA A 1 188 ? -7.432 -6.219 -7.766 1.00 93.88 188 ALA A O 1
ATOM 1377 N N . THR A 1 189 ? -7.795 -6.519 -5.567 1.00 92.00 189 THR A N 1
ATOM 1378 C CA . THR A 1 189 ? -6.741 -5.596 -5.117 1.00 92.00 189 THR A CA 1
ATOM 1379 C C . THR A 1 189 ? -5.370 -6.049 -5.614 1.00 92.00 189 THR A C 1
ATOM 1381 O O . THR A 1 189 ? -4.609 -5.253 -6.161 1.00 92.00 189 THR A O 1
ATOM 1384 N N . LEU A 1 190 ? -5.067 -7.344 -5.496 1.00 94.31 190 LEU A N 1
ATOM 1385 C CA . LEU A 1 190 ? -3.784 -7.889 -5.943 1.00 94.31 190 LEU A CA 1
ATOM 1386 C C . LEU A 1 190 ? -3.647 -7.924 -7.464 1.00 94.31 190 LEU A C 1
ATOM 1388 O O . LEU A 1 190 ? -2.558 -7.669 -7.976 1.00 94.31 190 LEU A O 1
ATOM 1392 N N . ALA A 1 191 ? -4.730 -8.191 -8.194 1.00 93.62 191 ALA A N 1
ATOM 1393 C CA . ALA A 1 191 ? -4.731 -8.103 -9.651 1.00 93.62 191 ALA A CA 1
ATOM 1394 C C . ALA A 1 191 ? -4.455 -6.667 -10.122 1.00 93.62 191 ALA A C 1
ATOM 1396 O O . ALA A 1 191 ? -3.640 -6.457 -11.022 1.00 93.62 191 ALA A O 1
ATOM 1397 N N . PHE A 1 192 ? -5.073 -5.676 -9.473 1.00 91.50 192 PHE A N 1
ATOM 1398 C CA . PHE A 1 192 ? -4.830 -4.267 -9.765 1.00 91.50 192 PHE A CA 1
ATOM 1399 C C . PHE A 1 192 ? -3.379 -3.859 -9.474 1.00 91.50 192 PHE A C 1
ATOM 1401 O O . PHE A 1 192 ? -2.736 -3.228 -10.314 1.00 91.50 192 PHE A O 1
ATOM 1408 N N . GLU A 1 193 ? -2.824 -4.250 -8.324 1.00 90.38 193 GLU A N 1
ATOM 1409 C CA . GLU A 1 193 ? -1.422 -3.958 -7.996 1.00 90.38 193 GLU A CA 1
ATOM 1410 C C . GLU A 1 193 ? -0.446 -4.630 -8.969 1.00 90.38 193 GLU A C 1
ATOM 1412 O O . GLU A 1 193 ? 0.510 -3.993 -9.419 1.00 90.38 193 GLU A O 1
ATOM 1417 N N . ALA A 1 194 ? -0.715 -5.876 -9.365 1.00 91.31 194 ALA A N 1
ATOM 1418 C CA . ALA A 1 194 ? 0.076 -6.573 -10.373 1.00 91.31 194 ALA A CA 1
ATOM 1419 C C . ALA A 1 194 ? 0.023 -5.858 -11.733 1.00 91.31 194 ALA A C 1
ATOM 1421 O O . ALA A 1 194 ? 1.061 -5.669 -12.369 1.00 91.31 194 ALA A O 1
ATOM 1422 N N . GLN A 1 195 ? -1.156 -5.392 -12.156 1.00 93.19 195 GLN A N 1
ATOM 1423 C CA . GLN A 1 195 ? -1.314 -4.625 -13.392 1.00 93.19 195 GLN A CA 1
ATOM 1424 C C . GLN A 1 195 ? -0.532 -3.304 -13.343 1.00 93.19 195 GLN A C 1
ATOM 1426 O O . GLN A 1 195 ? 0.162 -2.958 -14.299 1.00 93.19 195 GLN A O 1
ATOM 1431 N N . GLN A 1 196 ? -0.599 -2.575 -12.227 1.00 91.50 196 GLN A N 1
ATOM 1432 C CA . GLN A 1 196 ? 0.166 -1.338 -12.042 1.00 91.50 196 GLN A CA 1
ATOM 1433 C C . GLN A 1 196 ? 1.676 -1.593 -12.078 1.00 91.50 196 GLN A C 1
ATOM 1435 O O . GLN A 1 196 ? 2.431 -0.829 -12.684 1.00 91.50 196 GLN A O 1
ATOM 1440 N N . GLN A 1 197 ? 2.129 -2.683 -11.462 1.00 90.31 197 GLN A N 1
ATOM 1441 C CA . GLN A 1 197 ? 3.536 -3.060 -11.472 1.00 90.31 197 GLN A CA 1
ATOM 1442 C C . GLN A 1 197 ? 4.016 -3.460 -12.871 1.00 90.31 197 GLN A C 1
ATOM 1444 O O . GLN A 1 197 ? 5.116 -3.063 -13.269 1.00 90.31 197 GLN A O 1
ATOM 1449 N N . ALA A 1 198 ? 3.187 -4.175 -13.637 1.00 91.56 198 ALA A N 1
ATOM 1450 C CA . ALA A 1 198 ? 3.467 -4.497 -15.032 1.00 91.56 198 ALA A CA 1
ATOM 1451 C C . ALA A 1 198 ? 3.630 -3.214 -15.861 1.00 91.56 198 ALA A C 1
ATOM 1453 O O . ALA A 1 198 ? 4.668 -3.028 -16.491 1.00 91.56 198 ALA A O 1
ATOM 1454 N N . GLN A 1 199 ? 2.698 -2.262 -15.745 1.00 91.69 199 GLN A N 1
ATOM 1455 C CA . GLN A 1 199 ? 2.783 -0.979 -16.456 1.00 91.69 199 GLN A CA 1
ATOM 1456 C C . GLN A 1 199 ? 4.037 -0.172 -16.091 1.00 91.69 199 GLN A C 1
ATOM 1458 O O . GLN A 1 199 ? 4.667 0.437 -16.956 1.00 91.69 199 GLN A O 1
ATOM 1463 N N . ARG A 1 200 ? 4.428 -0.139 -14.810 1.00 93.69 200 ARG A N 1
ATOM 1464 C CA . ARG A 1 200 ? 5.668 0.537 -14.382 1.00 93.69 200 ARG A CA 1
ATOM 1465 C C . ARG A 1 200 ? 6.906 -0.134 -14.964 1.00 93.69 200 ARG A C 1
ATOM 1467 O O . ARG A 1 200 ? 7.825 0.561 -15.391 1.00 93.69 200 ARG A O 1
ATOM 1474 N N . THR A 1 201 ? 6.913 -1.462 -14.987 1.00 93.94 201 THR A N 1
ATOM 1475 C CA . THR A 1 201 ? 8.007 -2.255 -15.557 1.00 93.94 201 THR A CA 1
ATOM 1476 C C . THR A 1 201 ? 8.124 -2.019 -17.059 1.00 93.94 201 THR A C 1
ATOM 1478 O O . THR A 1 201 ? 9.214 -1.724 -17.534 1.00 93.94 201 THR A O 1
ATOM 1481 N N . GLU A 1 202 ? 7.011 -2.038 -17.793 1.00 91.38 202 GLU A N 1
ATOM 1482 C CA . GLU A 1 202 ? 6.984 -1.734 -19.229 1.00 91.38 202 GLU A CA 1
ATOM 1483 C C . GLU A 1 202 ? 7.483 -0.317 -19.525 1.00 91.38 202 GLU A C 1
ATOM 1485 O O . GLU A 1 202 ? 8.301 -0.121 -20.423 1.00 91.38 202 GLU A O 1
A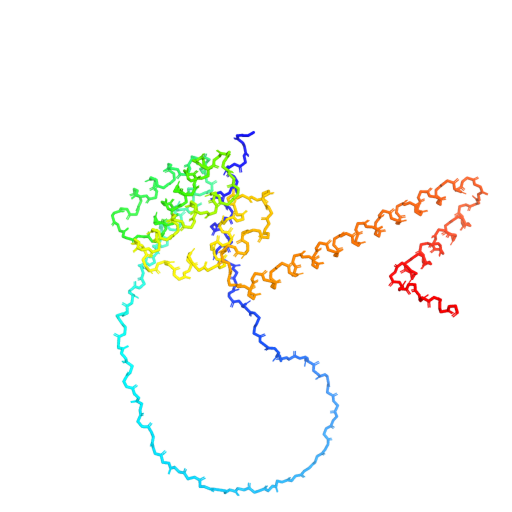TOM 1490 N N . ARG A 1 203 ? 7.050 0.679 -18.738 1.00 93.31 203 ARG A N 1
ATOM 1491 C CA . ARG A 1 203 ? 7.537 2.061 -18.874 1.00 93.31 203 ARG A CA 1
ATOM 1492 C C . ARG A 1 203 ? 9.037 2.166 -18.623 1.00 93.31 203 ARG A C 1
ATOM 1494 O O . ARG A 1 203 ? 9.712 2.881 -19.357 1.00 93.31 203 ARG A O 1
ATOM 1501 N N . ARG A 1 204 ? 9.553 1.470 -17.606 1.00 94.12 204 ARG A N 1
ATOM 1502 C CA . ARG A 1 204 ? 10.991 1.426 -17.322 1.00 94.12 204 ARG A CA 1
ATOM 1503 C C . ARG A 1 204 ? 11.749 0.784 -18.482 1.00 94.12 204 ARG A C 1
ATOM 1505 O O . ARG A 1 204 ? 12.679 1.394 -18.990 1.00 94.12 204 ARG A O 1
ATOM 1512 N N . HIS A 1 205 ? 11.300 -0.379 -18.942 1.00 94.25 205 HIS A N 1
ATOM 1513 C CA . HIS A 1 205 ? 11.912 -1.086 -20.064 1.00 94.25 205 HIS A CA 1
ATOM 1514 C C . HIS A 1 205 ? 11.930 -0.225 -21.338 1.00 94.25 205 HIS A C 1
ATOM 1516 O O . HIS A 1 205 ? 12.937 -0.157 -22.035 1.00 94.25 205 HIS A O 1
ATOM 1522 N N . TYR A 1 206 ? 10.844 0.504 -21.614 1.00 93.44 206 TYR A N 1
ATOM 1523 C CA . TYR A 1 206 ? 10.791 1.462 -22.720 1.00 93.44 206 TYR A CA 1
ATOM 1524 C C . TYR A 1 206 ? 11.830 2.578 -22.580 1.00 93.44 206 TYR A C 1
ATOM 1526 O O . TYR A 1 206 ? 12.497 2.923 -23.554 1.00 93.44 206 TYR A O 1
ATOM 1534 N N . GLN A 1 207 ? 11.977 3.145 -21.381 1.00 94.25 207 GLN A N 1
ATOM 1535 C CA . GLN A 1 207 ? 12.958 4.200 -21.120 1.00 94.25 207 GLN A CA 1
ATOM 1536 C C . GLN A 1 207 ? 14.397 3.697 -21.260 1.00 94.25 207 GLN A C 1
ATOM 1538 O O . GLN A 1 207 ? 15.214 4.380 -21.871 1.00 94.25 207 GLN A O 1
ATOM 1543 N N . GLU A 1 208 ? 14.695 2.510 -20.735 1.00 95.38 208 GLU A N 1
ATOM 1544 C CA . GLU A 1 208 ? 16.015 1.879 -20.835 1.00 95.38 208 GLU A CA 1
ATOM 1545 C C . GLU A 1 208 ? 16.384 1.595 -22.296 1.00 95.38 208 GLU A C 1
ATOM 1547 O O . GLU A 1 208 ? 17.442 2.022 -22.757 1.00 95.38 208 GLU A O 1
ATOM 1552 N N . ALA A 1 209 ? 15.477 0.979 -23.058 1.00 94.56 209 ALA A N 1
ATOM 1553 C CA . ALA A 1 209 ? 15.701 0.681 -24.470 1.00 94.56 209 ALA A CA 1
ATOM 1554 C C . ALA A 1 209 ? 15.838 1.952 -25.332 1.00 94.56 209 ALA A C 1
ATOM 1556 O O . ALA A 1 209 ? 16.637 1.989 -26.271 1.00 94.56 209 ALA A O 1
ATOM 1557 N N . LEU A 1 210 ? 15.099 3.020 -25.007 1.00 94.25 210 LEU A N 1
ATOM 1558 C CA . LEU A 1 210 ? 15.257 4.310 -25.680 1.00 94.25 210 LEU A CA 1
ATOM 1559 C C . LEU A 1 210 ? 16.622 4.941 -25.374 1.00 94.25 210 LEU A C 1
ATOM 1561 O O . LEU A 1 210 ? 17.280 5.430 -26.291 1.00 94.25 210 LEU A O 1
ATOM 1565 N N . ALA A 1 211 ? 17.060 4.909 -24.114 1.00 94.44 211 ALA A N 1
ATOM 1566 C CA . ALA A 1 211 ? 18.361 5.440 -23.715 1.00 94.44 211 ALA A CA 1
ATOM 1567 C C . ALA A 1 211 ? 19.518 4.675 -24.381 1.00 94.44 211 ALA A C 1
ATOM 1569 O O . ALA A 1 211 ? 20.481 5.288 -24.841 1.00 94.44 211 ALA A O 1
ATOM 1570 N N . GLU A 1 212 ? 19.407 3.350 -24.495 1.00 95.50 212 GLU A N 1
ATOM 1571 C CA . GLU A 1 212 ? 20.385 2.519 -25.203 1.00 95.50 212 GLU A CA 1
ATOM 1572 C C . GLU A 1 212 ? 20.438 2.847 -26.704 1.00 95.50 212 GLU A C 1
ATOM 1574 O O . GLU A 1 212 ? 21.522 2.976 -27.282 1.00 95.50 212 GLU A O 1
ATOM 1579 N N . LEU A 1 213 ? 19.280 3.045 -27.345 1.00 94.56 213 LEU A N 1
ATOM 1580 C CA . LEU A 1 213 ? 19.218 3.475 -28.743 1.00 94.56 213 LEU A CA 1
ATOM 1581 C C . LEU A 1 213 ? 19.909 4.831 -28.941 1.00 94.56 213 LEU A C 1
ATOM 1583 O O . LEU A 1 213 ? 20.699 4.990 -29.873 1.00 94.56 213 LEU A O 1
ATOM 1587 N N . GLU A 1 214 ? 19.634 5.802 -28.070 1.00 93.31 214 GLU A N 1
ATOM 1588 C CA . GLU A 1 214 ? 20.256 7.126 -28.144 1.00 93.31 214 GLU A CA 1
ATOM 1589 C C . GLU A 1 214 ? 21.769 7.072 -27.904 1.00 93.31 214 GLU A C 1
ATOM 1591 O O . GLU A 1 214 ? 22.516 7.730 -28.630 1.00 93.31 214 GLU A O 1
ATOM 1596 N N . ALA A 1 215 ? 22.240 6.246 -26.967 1.00 93.31 215 ALA A N 1
ATOM 1597 C CA . ALA A 1 215 ? 23.669 6.029 -26.743 1.00 93.31 215 ALA A CA 1
ATOM 1598 C C . ALA A 1 215 ? 24.357 5.431 -27.985 1.00 93.31 215 ALA A C 1
ATOM 1600 O O . ALA A 1 215 ? 25.410 5.912 -28.410 1.00 93.31 215 ALA A O 1
ATOM 1601 N N . ASN A 1 216 ? 23.728 4.442 -28.626 1.00 91.44 216 ASN A N 1
ATOM 1602 C CA . ASN A 1 216 ? 24.234 3.832 -29.858 1.00 91.44 216 ASN A CA 1
ATOM 1603 C C . ASN A 1 216 ? 24.287 4.820 -31.034 1.00 91.44 216 ASN A C 1
ATOM 1605 O O . ASN A 1 216 ? 25.205 4.755 -31.854 1.00 91.44 216 ASN A O 1
ATOM 1609 N N . LEU A 1 217 ? 23.323 5.739 -31.123 1.00 91.50 217 LEU A N 1
ATOM 1610 C CA . LEU A 1 217 ? 23.318 6.802 -32.131 1.00 91.50 217 LEU A CA 1
ATOM 1611 C C . LEU A 1 217 ? 24.373 7.875 -31.838 1.00 91.50 217 LEU A C 1
ATOM 1613 O O . LEU A 1 217 ? 24.993 8.386 -32.771 1.00 91.50 217 LEU A O 1
ATOM 1617 N N . ALA A 1 218 ? 24.612 8.199 -30.566 1.00 89.88 218 ALA A N 1
ATOM 1618 C CA . ALA A 1 218 ? 25.642 9.154 -30.165 1.00 89.88 218 ALA A CA 1
ATOM 1619 C C . ALA A 1 218 ? 27.052 8.672 -30.545 1.00 89.88 218 ALA A C 1
ATOM 1621 O O . ALA A 1 218 ? 27.850 9.468 -31.031 1.00 89.88 218 ALA A O 1
ATOM 1622 N N . LEU A 1 219 ? 27.335 7.369 -30.425 1.00 91.25 219 LEU A N 1
ATOM 1623 C CA . LEU A 1 219 ? 28.614 6.778 -30.851 1.00 91.25 219 LEU A CA 1
ATOM 1624 C C . LEU A 1 219 ? 28.885 6.915 -32.358 1.00 91.25 219 LEU A C 1
ATOM 1626 O O . LEU A 1 219 ? 30.038 6.894 -32.778 1.00 91.25 219 LEU A O 1
ATOM 1630 N N . ARG A 1 220 ? 27.838 7.046 -33.179 1.00 87.25 220 ARG A N 1
ATOM 1631 C CA . ARG A 1 220 ? 27.955 7.199 -34.640 1.00 87.25 220 ARG A CA 1
ATOM 1632 C C . ARG A 1 220 ? 28.009 8.655 -35.091 1.00 87.25 220 ARG A C 1
ATOM 1634 O O . ARG A 1 220 ? 28.166 8.901 -36.283 1.00 87.25 220 ARG A O 1
ATOM 1641 N N . ARG A 1 221 ? 27.878 9.611 -34.165 1.00 86.12 221 ARG A N 1
ATOM 1642 C CA . ARG A 1 221 ? 27.813 11.043 -34.478 1.00 86.12 221 ARG A CA 1
ATOM 1643 C C . ARG A 1 221 ? 29.030 11.519 -35.262 1.00 86.12 221 ARG A C 1
ATOM 1645 O O . ARG A 1 221 ? 28.867 12.164 -36.288 1.00 86.12 221 ARG A O 1
ATOM 1652 N N . ASP A 1 222 ? 30.227 11.148 -34.819 1.00 84.56 222 ASP A N 1
ATOM 1653 C CA . ASP A 1 222 ? 31.478 11.626 -35.421 1.00 84.56 222 ASP A CA 1
ATOM 1654 C C . ASP A 1 222 ? 31.767 11.005 -36.802 1.00 84.56 222 ASP A C 1
ATOM 1656 O O . ASP A 1 222 ? 32.708 11.410 -37.480 1.00 84.56 222 ASP A O 1
ATOM 1660 N N . ALA A 1 223 ? 30.967 10.024 -37.239 1.00 85.94 223 ALA A N 1
ATOM 1661 C CA . ALA A 1 223 ? 31.113 9.373 -38.538 1.00 85.94 223 ALA A CA 1
ATOM 1662 C C . ALA A 1 223 ? 30.328 10.067 -39.669 1.00 85.94 223 ALA A C 1
ATOM 1664 O O . ALA A 1 223 ? 30.450 9.655 -40.824 1.00 85.94 223 ALA A O 1
ATOM 1665 N N . MET A 1 224 ? 29.492 11.066 -39.361 1.00 87.44 224 MET A N 1
ATOM 1666 C CA . MET A 1 224 ? 28.546 11.662 -40.312 1.00 87.44 224 MET A CA 1
ATOM 1667 C C . MET A 1 224 ? 28.396 13.173 -40.105 1.00 87.44 224 MET A C 1
ATOM 1669 O O . MET A 1 224 ? 28.630 13.695 -39.019 1.00 87.44 224 MET A O 1
ATOM 1673 N N . ASP A 1 225 ? 27.941 13.880 -41.141 1.00 91.88 225 ASP A N 1
ATOM 1674 C CA . ASP A 1 225 ? 27.549 15.286 -41.017 1.00 91.88 225 ASP A CA 1
ATOM 1675 C C . ASP A 1 225 ? 26.331 15.440 -40.089 1.00 91.88 225 ASP A C 1
ATOM 1677 O O . ASP A 1 225 ? 25.411 14.617 -40.112 1.00 91.88 225 ASP A O 1
ATOM 1681 N N . GLU A 1 226 ? 26.270 16.535 -39.325 1.00 88.81 226 GLU A N 1
ATOM 1682 C CA . GLU A 1 226 ? 25.223 16.778 -38.315 1.00 88.81 226 GLU A CA 1
ATOM 1683 C C . GLU A 1 226 ? 23.797 16.680 -38.896 1.00 88.81 226 GLU A C 1
ATOM 1685 O O . GLU A 1 226 ? 22.915 16.099 -38.270 1.00 88.81 226 GLU A O 1
ATOM 1690 N N . ALA A 1 227 ? 23.564 17.174 -40.118 1.00 90.88 227 ALA A N 1
ATOM 1691 C CA . ALA A 1 227 ? 22.252 17.089 -40.768 1.00 90.88 227 ALA A CA 1
ATOM 1692 C C . ALA A 1 227 ? 21.837 15.638 -41.084 1.00 90.88 227 ALA A C 1
ATOM 1694 O O . ALA A 1 227 ? 20.679 15.260 -40.896 1.00 90.88 227 ALA A O 1
ATOM 1695 N N . SER A 1 228 ? 22.789 14.816 -41.530 1.00 88.44 228 SER A N 1
ATOM 1696 C CA . SER A 1 228 ? 22.567 13.400 -41.835 1.00 88.44 228 SER A CA 1
ATOM 1697 C C . SER A 1 228 ? 22.368 12.584 -40.556 1.00 88.44 228 SER A C 1
ATOM 1699 O O . SER A 1 228 ? 21.493 11.720 -40.504 1.00 88.44 228 SER A O 1
ATOM 1701 N N . TRP A 1 229 ? 23.122 12.906 -39.501 1.00 91.31 229 TRP A N 1
ATOM 1702 C CA . TRP A 1 229 ? 22.981 12.281 -38.187 1.00 91.31 229 TRP A CA 1
ATOM 1703 C C . TRP A 1 229 ? 21.615 12.565 -37.546 1.00 91.31 229 TRP A C 1
ATOM 1705 O O . TRP A 1 229 ? 20.963 11.640 -37.057 1.00 91.31 229 TRP A O 1
ATOM 1715 N N . GLN A 1 230 ? 21.134 13.814 -37.597 1.00 89.50 230 GLN A N 1
ATOM 1716 C CA . GLN A 1 230 ? 19.799 14.169 -37.092 1.00 89.50 230 GLN A CA 1
ATOM 1717 C C . GLN A 1 230 ? 18.693 13.399 -37.828 1.00 89.50 230 GLN A C 1
ATOM 1719 O O . GLN A 1 230 ? 17.798 12.845 -37.187 1.00 89.50 230 GLN A O 1
ATOM 1724 N N . ALA A 1 231 ? 18.789 13.284 -39.158 1.00 91.62 231 ALA A N 1
ATOM 1725 C CA . ALA A 1 231 ? 17.831 12.520 -39.955 1.00 91.62 231 ALA A CA 1
ATOM 1726 C C . ALA A 1 231 ? 17.833 11.019 -39.600 1.00 91.62 231 ALA A C 1
ATOM 1728 O O . ALA A 1 231 ? 16.766 10.410 -39.473 1.00 91.62 231 ALA A O 1
ATOM 1729 N N . GLU A 1 232 ? 19.009 10.410 -39.393 1.00 90.25 232 GLU A N 1
ATOM 1730 C CA . GLU A 1 232 ? 19.107 9.010 -38.957 1.00 90.25 232 GLU A CA 1
ATOM 1731 C C . GLU A 1 232 ? 18.540 8.815 -37.547 1.00 90.25 232 GLU A C 1
ATOM 1733 O O . GLU A 1 232 ? 17.789 7.860 -37.317 1.00 90.25 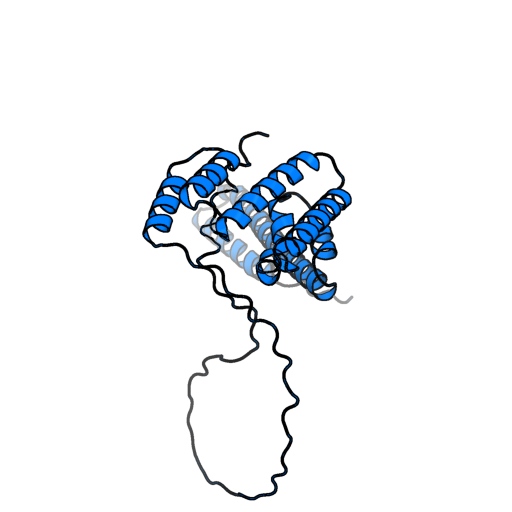232 GLU A O 1
ATOM 1738 N N . ARG A 1 233 ? 18.837 9.732 -36.619 1.00 91.81 233 ARG A N 1
ATOM 1739 C CA . ARG A 1 233 ? 18.324 9.696 -35.245 1.00 91.81 233 ARG A CA 1
ATOM 1740 C C . ARG A 1 233 ? 16.801 9.756 -35.208 1.00 91.81 233 ARG A C 1
ATOM 1742 O O . ARG A 1 233 ? 16.178 8.915 -34.556 1.00 91.81 233 ARG A O 1
ATOM 1749 N N . GLU A 1 234 ? 16.190 10.699 -35.919 1.00 93.25 234 GLU A N 1
ATOM 1750 C CA . GLU A 1 234 ? 14.728 10.804 -35.993 1.00 93.25 234 GLU A CA 1
ATOM 1751 C C . GLU A 1 234 ? 14.099 9.557 -36.621 1.00 93.25 234 GLU A C 1
ATOM 1753 O O . GLU A 1 234 ? 13.117 9.022 -36.096 1.00 93.25 234 GLU A O 1
ATOM 1758 N N . ALA A 1 235 ? 14.694 9.034 -37.697 1.00 93.31 235 ALA A N 1
ATOM 1759 C CA . ALA A 1 235 ? 14.212 7.819 -38.342 1.00 93.31 235 ALA A CA 1
ATOM 1760 C C . ALA A 1 235 ? 14.327 6.588 -37.424 1.00 93.31 235 ALA A C 1
ATOM 1762 O O . ALA A 1 235 ? 13.413 5.760 -37.386 1.00 93.31 235 ALA A O 1
ATOM 1763 N N . ALA A 1 236 ? 15.423 6.460 -36.671 1.00 92.12 236 ALA A N 1
ATOM 1764 C CA . ALA A 1 236 ? 15.653 5.363 -35.736 1.00 92.12 236 ALA A CA 1
ATOM 1765 C C . ALA A 1 236 ? 14.689 5.411 -34.543 1.00 92.12 236 ALA A C 1
ATOM 1767 O O . ALA A 1 236 ? 14.031 4.408 -34.258 1.00 92.12 236 ALA A O 1
ATOM 1768 N N . ILE A 1 237 ? 14.526 6.576 -33.907 1.00 93.19 237 ILE A N 1
ATOM 1769 C CA . ILE A 1 237 ? 13.565 6.769 -32.808 1.00 93.19 237 ILE A CA 1
ATOM 1770 C C . ILE A 1 237 ? 12.127 6.553 -33.307 1.00 93.19 237 ILE A C 1
ATOM 1772 O O . ILE A 1 237 ? 11.313 5.929 -32.623 1.00 93.19 237 ILE A O 1
ATOM 1776 N N . GLY A 1 238 ? 11.804 7.026 -34.515 1.00 91.81 238 GLY A N 1
ATOM 1777 C CA . GLY A 1 238 ? 10.494 6.838 -35.137 1.00 91.81 238 GLY A CA 1
ATOM 1778 C C . GLY A 1 238 ? 10.161 5.371 -35.428 1.00 91.81 238 GLY A C 1
ATOM 1779 O O . GLY A 1 238 ? 9.025 4.952 -35.205 1.00 91.81 238 GLY A O 1
ATOM 1780 N N . ARG A 1 239 ? 11.137 4.571 -35.885 1.00 93.31 239 ARG A N 1
ATOM 1781 C CA . ARG A 1 239 ? 10.982 3.109 -36.031 1.00 93.31 239 ARG A CA 1
ATOM 1782 C C . ARG A 1 239 ? 10.784 2.437 -34.677 1.00 93.31 239 ARG A C 1
ATOM 1784 O O . ARG A 1 239 ? 9.781 1.760 -34.488 1.00 93.31 239 ARG A O 1
ATOM 1791 N N . PHE A 1 240 ? 11.661 2.726 -33.718 1.00 92.94 240 PHE A N 1
ATOM 1792 C CA . PHE A 1 240 ? 11.581 2.176 -32.366 1.00 92.94 240 PHE A CA 1
ATOM 1793 C C . PHE A 1 240 ? 10.197 2.379 -31.731 1.00 92.94 240 PHE A C 1
ATOM 1795 O O . PHE A 1 240 ? 9.586 1.420 -31.278 1.00 92.94 240 PHE A O 1
ATOM 1802 N N . ARG A 1 241 ? 9.641 3.598 -31.774 1.00 91.00 241 ARG A N 1
ATOM 1803 C CA . ARG A 1 241 ? 8.313 3.890 -31.197 1.00 91.00 241 ARG A CA 1
ATOM 1804 C C . ARG A 1 241 ? 7.166 3.107 -31.838 1.00 91.00 241 ARG A C 1
ATOM 1806 O O . ARG A 1 241 ? 6.195 2.810 -31.148 1.00 91.00 241 ARG A O 1
ATOM 1813 N N . ARG A 1 242 ? 7.248 2.818 -33.141 1.00 90.00 242 ARG A N 1
ATOM 1814 C CA . ARG A 1 242 ? 6.229 2.023 -33.846 1.00 90.00 242 ARG A CA 1
ATOM 1815 C C . ARG A 1 242 ? 6.335 0.547 -33.489 1.00 90.00 242 ARG A C 1
ATOM 1817 O O . ARG A 1 242 ? 5.319 -0.094 -33.240 1.00 90.00 242 ARG A O 1
ATOM 1824 N N . ASP A 1 243 ? 7.554 0.034 -33.425 1.00 90.25 243 ASP A N 1
ATOM 1825 C CA . ASP A 1 243 ? 7.777 -1.405 -33.327 1.00 90.25 243 ASP A CA 1
ATOM 1826 C C . ASP A 1 243 ? 7.756 -1.895 -31.868 1.00 90.25 243 ASP A C 1
ATOM 1828 O O . ASP A 1 243 ? 7.349 -3.023 -31.613 1.00 90.25 243 ASP A O 1
ATOM 1832 N N . PHE A 1 244 ? 8.099 -1.043 -30.892 1.00 87.00 244 PHE A N 1
ATOM 1833 C CA . PHE A 1 244 ? 8.279 -1.437 -29.486 1.00 87.00 244 PHE A CA 1
ATOM 1834 C C . PHE A 1 244 ? 7.034 -2.049 -28.823 1.00 87.00 244 PHE A C 1
ATOM 1836 O O . PHE A 1 244 ? 7.154 -2.991 -28.046 1.00 87.00 244 PHE A O 1
ATOM 1843 N N . PHE A 1 245 ? 5.840 -1.526 -29.116 1.00 82.50 245 PHE A N 1
ATOM 1844 C CA . PHE A 1 245 ? 4.580 -2.040 -28.556 1.00 82.50 245 PHE A CA 1
ATOM 1845 C C . PHE A 1 245 ? 3.875 -3.036 -29.480 1.00 82.50 245 PHE A C 1
ATOM 1847 O O . PHE A 1 245 ? 2.790 -3.517 -29.150 1.00 82.50 245 PHE A O 1
ATOM 1854 N N . THR A 1 246 ? 4.452 -3.329 -30.646 1.00 84.19 246 THR A N 1
ATOM 1855 C CA . THR A 1 246 ? 3.841 -4.258 -31.591 1.00 84.19 246 THR A CA 1
ATOM 1856 C C . THR A 1 246 ? 4.176 -5.682 -31.145 1.00 84.19 246 THR A C 1
ATOM 1858 O O . THR A 1 246 ? 5.355 -6.036 -31.098 1.00 84.19 246 THR A O 1
ATOM 1861 N N . PRO A 1 247 ? 3.182 -6.520 -30.791 1.00 66.19 247 PRO A N 1
ATOM 1862 C CA . PRO A 1 247 ? 3.453 -7.897 -30.406 1.00 66.19 247 PRO A CA 1
ATOM 1863 C C . PRO A 1 247 ? 4.113 -8.610 -31.585 1.00 66.19 247 PRO A C 1
ATOM 1865 O O . PRO A 1 247 ? 3.582 -8.588 -32.697 1.00 66.19 247 PRO A O 1
ATOM 1868 N N . ALA A 1 248 ? 5.270 -9.233 -31.350 1.00 58.38 248 ALA A N 1
ATOM 1869 C CA . ALA A 1 248 ? 5.924 -10.055 -32.356 1.00 58.38 248 ALA A CA 1
ATOM 1870 C C . ALA A 1 248 ? 4.929 -11.131 -32.802 1.00 58.38 248 ALA A C 1
ATOM 1872 O O . ALA A 1 248 ? 4.550 -12.003 -32.018 1.00 58.38 248 ALA A O 1
ATOM 1873 N N . THR A 1 249 ? 4.449 -11.043 -34.043 1.00 53.38 249 THR A N 1
ATOM 1874 C CA . THR A 1 249 ? 3.612 -12.087 -34.630 1.00 53.38 249 THR A CA 1
ATOM 1875 C C . THR A 1 249 ? 4.379 -13.401 -34.532 1.00 53.38 249 THR A C 1
ATOM 1877 O O . THR A 1 249 ? 5.482 -13.473 -35.082 1.00 53.38 249 THR A O 1
ATOM 1880 N N . PRO A 1 250 ? 3.852 -14.427 -33.837 1.00 49.41 250 PRO A N 1
ATOM 1881 C CA . PRO A 1 250 ? 4.523 -15.710 -33.784 1.00 49.41 250 PRO A CA 1
ATOM 1882 C C . PRO A 1 250 ? 4.578 -16.250 -35.210 1.00 49.41 250 PRO A C 1
ATOM 1884 O O . PRO A 1 250 ? 3.543 -16.461 -35.848 1.00 49.41 250 PRO A O 1
ATOM 1887 N N . VAL A 1 251 ? 5.791 -16.421 -35.727 1.00 52.56 251 VAL A N 1
ATOM 1888 C CA . VAL A 1 251 ? 6.018 -17.109 -36.993 1.00 52.56 251 VAL A CA 1
ATOM 1889 C C . VAL A 1 251 ? 5.564 -18.551 -36.771 1.00 52.56 251 VAL A C 1
ATOM 1891 O O . VAL A 1 251 ? 6.174 -19.282 -35.996 1.00 52.56 251 VAL A O 1
ATOM 1894 N N . ARG A 1 252 ? 4.430 -18.930 -37.371 1.00 45.88 252 ARG A N 1
ATOM 1895 C CA . ARG A 1 252 ? 4.060 -20.339 -37.522 1.00 45.88 252 ARG A CA 1
ATOM 1896 C C . ARG A 1 252 ? 5.028 -20.933 -38.541 1.00 45.88 252 ARG A C 1
ATOM 1898 O O . ARG A 1 252 ? 4.988 -20.519 -39.698 1.00 45.88 252 ARG A O 1
ATOM 1905 N N . GLU A 1 253 ? 5.899 -21.823 -38.073 1.00 47.53 253 GLU A N 1
ATOM 1906 C CA . GLU A 1 253 ? 6.653 -22.752 -38.925 1.00 47.53 253 GLU A CA 1
ATOM 1907 C C . GLU A 1 253 ? 5.714 -23.686 -39.700 1.00 47.53 253 GLU A C 1
ATOM 1909 O O . GLU A 1 253 ? 4.642 -24.048 -39.150 1.00 47.53 253 GLU A O 1
#